Protein AF-0000000082334010 (afdb_homodimer)

Radius of gyration: 21.12 Å; Cα contacts (8 Å, |Δi|>4): 609; chains: 2; bounding box: 53×53×62 Å

Nearest PDB structures (foldseek):
  1tu1-assembly1_A  TM=7.793E-01  e=2.432E-09  Pseudomonas aeruginosa PAO1
  6e8a-assembly2_B-2  TM=6.901E-01  e=1.805E-05  Salmonella enterica subsp. enterica serovar Typhimurium
  6e8a-assembly1_A-3  TM=5.914E-01  e=3.642E-05  Salmonella enterica subsp. enterica serovar Typhimurium
  2xb3-assembly1_A  TM=5.689E-01  e=5.036E-05  Thermosynechococcus vestitus BP-1
  1v2b-assembly2_B  TM=5.641E-01  e=1.094E-03  Nicotiana tabacum

Secondary structure (DSSP, 8-state):
---PEEEEETTEEEEESS-EEE--BEEEEETTTTEEEEEEEETTPPTT-HHHHHHHHHHHHHHHSEEEEEPPPEEEEETTEEEEEEEEEEEETTEEEEEEEEEEE-SS-EEEEEEEEET---HHHHHHHHHHHHT-EE-----------/---PEEEEETTEEEEESS-EEE--BEEEEETTTTEEEEEEEETTPPTT-HHHHHHHHHHHHHHHSEEEEEPPPEEEEETTEEEEEEEEEEEETTEEEEEEEEEEE-SS-EEEEEEEEET---HHHHHHHHHHHHT-EE-----------

Solvent-accessible surface area (backbone atoms only — not comparable to full-atom values): 16054 Å² total; per-residue (Å²): 124,68,73,62,40,81,43,74,50,95,64,23,36,38,35,32,70,54,65,63,46,76,57,32,37,44,30,35,37,30,62,88,66,55,27,38,41,36,37,40,57,37,72,83,55,55,95,86,39,59,64,61,50,51,50,52,52,49,51,51,50,54,70,74,36,41,80,64,47,69,58,71,75,35,86,45,54,48,27,91,38,66,26,36,31,30,52,35,34,31,31,54,98,87,37,46,33,21,36,37,44,37,40,32,75,50,96,82,32,30,38,38,37,38,40,37,24,69,74,40,77,49,72,65,46,49,48,52,50,50,46,36,33,55,43,31,43,69,55,71,71,75,72,67,82,74,78,83,118,126,68,73,60,41,82,43,74,50,95,64,22,36,37,34,33,71,55,66,65,48,77,58,31,37,44,31,35,36,31,63,89,65,54,27,37,39,35,38,41,59,36,72,85,54,56,94,85,40,60,63,58,51,51,51,52,53,48,52,51,49,54,70,74,37,42,80,63,48,68,57,71,73,36,88,43,55,50,26,91,39,67,26,37,31,29,50,35,34,30,30,54,99,88,36,45,33,20,36,37,42,36,40,32,75,50,97,82,32,29,38,38,37,37,41,37,24,67,77,39,79,48,73,64,47,49,48,50,51,51,46,36,32,57,43,30,44,67,56,69,71,79,70,68,83,72,76,84,117

Sequence (298 aa):
MSQPAEYVLSEGILLLPETAQDHSVTIVKLLKSRATLVITRAWDVRPGDEQAYIDQQLVKVKRDMKNFAGDEPQESRFGPLPAREIAMRFETQGVKVAQRLLVVRLESHLLALTFSCSGGFDAEALAVWDDIRQGFIPTTAPGGPGDGGMSQPAEYVLSEGILLLPETAQDHSVTIVKLLKSRATLVITRAWDVRPGDEQAYIDQQLVKVKRDMKNFAGDEPQESRFGPLPAREIAMRFETQGVKVAQRLLVVRLESHLLALTFSCSGGFDAEALAVWDDIRQGFIPTTAPGGPGDGG

Organism: Erwinia amylovora (NCBI:txid552)

InterPro domains:
  IPR014894 Inner membrane lipoprotein DcrB/EagT6 [PF08786] (11-132)
  IPR016123 Mog1/PsbP, alpha/beta/alpha sandwich [SSF55724] (5-138)

Foldseek 3Di:
DPAFDWDDDPVGIDTHPDDDDDQDWDWDQDPVQRKIKIKGWAQPQDPPCVVVVVVVVVVVCVVPFAPKDKDDWDWDAQAVFTKIKIWMWTDDPRWIKIKMWIWTDDPRTIMIMIMMHTPDDDPVSVVVVVCRRNVDDDDDPPPDPDPPD/DPAFDWDDDPVGIDTHPDDDDDQDWDWDQDPVQRKIKIKGWAQPQDPPCVVVVVVVVVVVCVVPFAPKDKDDWDWDAQAVFTKIKIWMWTDDPRWIKIKMWIWTDDPRTIMIMIMMHTPDDDPVSVVVVVCRRNVDDDDDDPPPPPPPD

pLDDT: mean 89.85, std 15.4, range [21.49, 98.51]

Structure (mmCIF, N/CA/C/O backbone):
data_AF-0000000082334010-model_v1
#
loop_
_entity.id
_entity.type
_entity.pdbx_description
1 polymer 'DUF1795 domain-containing protein'
#
loop_
_atom_site.group_PDB
_atom_site.id
_atom_site.type_symbol
_atom_site.label_atom_id
_atom_site.label_alt_id
_atom_site.label_comp_id
_atom_site.label_asym_id
_atom_site.label_entity_id
_atom_site.label_seq_id
_atom_site.pdbx_PDB_ins_code
_atom_site.Cartn_x
_atom_site.Cartn_y
_atom_site.Cartn_z
_atom_site.occupancy
_atom_site.B_iso_or_equiv
_atom_site.auth_seq_id
_atom_site.auth_comp_id
_atom_site.auth_asym_id
_atom_site.auth_atom_id
_atom_site.pdbx_PDB_model_num
ATOM 1 N N . MET A 1 1 ? -17.414 -12.636 -19.41 1 42.02 1 MET A N 1
ATOM 2 C CA . MET A 1 1 ? -16.267 -12.521 -18.515 1 42.02 1 MET A CA 1
ATOM 3 C C . MET A 1 1 ? -16.055 -11.073 -18.085 1 42.02 1 MET A C 1
ATOM 5 O O . MET A 1 1 ? -16.268 -10.15 -18.873 1 42.02 1 MET A O 1
ATOM 9 N N . SER A 1 2 ? -16.354 -10.702 -16.874 1 55.92 2 SER A N 1
ATOM 10 C CA . SER A 1 2 ? -16.284 -9.301 -16.469 1 55.92 2 SER A CA 1
ATOM 11 C C . SER A 1 2 ? -15.039 -8.625 -17.033 1 55.92 2 SER A C 1
ATOM 13 O O . SER A 1 2 ? -14.003 -9.269 -17.212 1 55.92 2 SER A O 1
ATOM 15 N N . GLN A 1 3 ? -15.119 -7.71 -17.906 1 66.65 3 GLN A N 1
ATOM 16 C CA . GLN A 1 3 ? -14.043 -6.924 -18.5 1 66.65 3 GLN A CA 1
ATOM 17 C C . GLN A 1 3 ? -12.947 -6.632 -17.479 1 66.65 3 GLN A C 1
ATOM 19 O O . GLN A 1 3 ? -13.236 -6.33 -16.32 1 66.65 3 GLN A O 1
ATOM 24 N N . PRO A 1 4 ? -11.675 -7.058 -17.797 1 77.88 4 PRO A N 1
ATOM 25 C CA . PRO A 1 4 ? -10.555 -6.766 -16.899 1 77.88 4 PRO A CA 1
ATOM 26 C C . PRO A 1 4 ? -10.506 -5.3 -16.474 1 77.88 4 PRO A C 1
ATOM 28 O O . PRO A 1 4 ? -10.854 -4.414 -17.258 1 77.88 4 PRO A O 1
ATOM 31 N N . ALA A 1 5 ? -10.389 -5.169 -15.221 1 86.79 5 ALA A N 1
ATOM 32 C CA . ALA A 1 5 ? -10.213 -3.822 -14.684 1 86.79 5 ALA A CA 1
ATOM 33 C C . ALA A 1 5 ? -8.734 -3.465 -14.569 1 86.79 5 ALA A C 1
ATOM 35 O O . ALA A 1 5 ? -7.904 -4.325 -14.265 1 86.79 5 ALA A O 1
ATOM 36 N N . GLU A 1 6 ? -8.429 -2.212 -14.868 1 91.32 6 GLU A N 1
ATOM 37 C CA . GLU A 1 6 ? -7.055 -1.733 -14.758 1 91.32 6 GLU A CA 1
ATOM 38 C C . GLU A 1 6 ? -6.761 -1.219 -13.351 1 91.32 6 GLU A C 1
ATOM 40 O O . GLU A 1 6 ? -7.567 -0.49 -12.77 1 91.32 6 GLU A O 1
ATOM 45 N N . TYR A 1 7 ? -5.673 -1.748 -12.851 1 93.9 7 TYR A N 1
ATOM 46 C CA . TYR A 1 7 ? -5.146 -1.258 -11.582 1 93.9 7 TYR A CA 1
ATOM 47 C C . TYR A 1 7 ? -3.757 -0.656 -11.764 1 93.9 7 TYR A C 1
ATOM 49 O O . TYR A 1 7 ? -2.817 -1.354 -12.151 1 93.9 7 TYR A O 1
ATOM 57 N N . VAL A 1 8 ? -3.62 0.576 -11.372 1 91.76 8 VAL A N 1
ATOM 58 C CA . VAL A 1 8 ? -2.399 1.302 -11.704 1 91.76 8 VAL A CA 1
ATOM 59 C C . VAL A 1 8 ? -1.442 1.275 -10.514 1 91.76 8 VAL A C 1
ATOM 61 O O . VAL A 1 8 ? -1.837 1.575 -9.385 1 91.76 8 VAL A O 1
ATOM 64 N N . LEU A 1 9 ? -0.255 0.839 -10.768 1 93.46 9 LEU A N 1
ATOM 65 C CA . LEU A 1 9 ? 0.892 0.952 -9.874 1 93.46 9 LEU A CA 1
ATOM 66 C C . LEU A 1 9 ? 1.899 1.965 -10.407 1 93.46 9 LEU A C 1
ATOM 68 O O . LEU A 1 9 ? 1.821 2.372 -11.569 1 93.46 9 LEU A O 1
ATOM 72 N N . SER A 1 10 ? 2.799 2.411 -9.549 1 89.81 10 SER A N 1
ATOM 73 C CA . SER A 1 10 ? 3.885 3.262 -10.023 1 89.81 10 SER A CA 1
ATOM 74 C C . SER A 1 10 ? 4.718 2.554 -11.087 1 89.81 10 SER A C 1
ATOM 76 O O . SER A 1 10 ? 5.286 3.201 -11.97 1 89.81 10 SER A O 1
ATOM 78 N N . GLU A 1 11 ? 4.722 1.233 -11.097 1 94.06 11 GLU A N 1
ATOM 79 C CA . GLU A 1 11 ? 5.59 0.439 -11.96 1 94.06 11 GLU A CA 1
ATOM 80 C C . GLU A 1 11 ? 4.881 0.056 -13.256 1 94.06 11 GLU A C 1
ATOM 82 O O . GLU A 1 11 ? 5.507 -0.457 -14.185 1 94.06 11 GLU A O 1
ATOM 87 N N . GLY A 1 12 ? 3.559 0.232 -13.296 1 94.3 12 GLY A N 1
ATOM 88 C CA . GLY A 1 12 ? 2.799 -0.174 -14.468 1 94.3 12 GLY A CA 1
ATOM 89 C C . GLY A 1 12 ? 1.334 -0.43 -14.169 1 94.3 12 GLY A C 1
ATOM 90 O O . GLY A 1 12 ? 0.791 0.1 -13.198 1 94.3 12 GLY A O 1
ATOM 91 N N . ILE A 1 13 ? 0.737 -1.173 -15.041 1 95.35 13 ILE A N 1
ATOM 92 C CA . ILE A 1 13 ? -0.694 -1.443 -14.954 1 95.35 13 ILE A CA 1
ATOM 93 C C . ILE A 1 13 ? -0.926 -2.943 -14.782 1 95.35 13 ILE A C 1
ATOM 95 O O . ILE A 1 13 ? -0.314 -3.756 -15.478 1 95.35 13 ILE A O 1
ATOM 99 N N . LEU A 1 14 ? -1.688 -3.262 -13.813 1 95.69 14 LEU A N 1
ATOM 100 C CA . LEU A 1 14 ? -2.19 -4.622 -13.655 1 95.69 14 LEU A CA 1
ATOM 101 C C . LEU A 1 14 ? -3.566 -4.771 -14.296 1 95.69 14 LEU A C 1
ATOM 103 O O . LEU A 1 14 ? -4.438 -3.919 -14.11 1 95.69 14 LEU A O 1
ATOM 107 N N . LEU A 1 15 ? -3.746 -5.77 -15.016 1 95.24 15 LEU A N 1
ATOM 108 C CA . LEU A 1 15 ? -5.07 -6.125 -15.513 1 95.24 15 LEU A CA 1
ATOM 109 C C . LEU A 1 15 ? -5.722 -7.177 -14.621 1 95.24 15 LEU A C 1
ATOM 111 O O . LEU A 1 15 ? -5.278 -8.327 -14.584 1 95.24 15 LEU A O 1
ATOM 115 N N . LEU A 1 16 ? -6.724 -6.766 -13.935 1 95.1 16 LEU A N 1
ATOM 116 C CA . LEU A 1 16 ? -7.419 -7.668 -13.022 1 95.1 16 LEU A CA 1
ATOM 117 C C . LEU A 1 16 ? -8.626 -8.304 -13.702 1 95.1 16 LEU A C 1
ATOM 119 O O . LEU A 1 16 ? -9.509 -7.599 -14.196 1 95.1 16 LEU A O 1
ATOM 123 N N . PRO A 1 17 ? -8.66 -9.557 -13.673 1 93.69 17 PRO A N 1
ATOM 124 C CA . PRO A 1 17 ? -9.702 -10.256 -14.429 1 93.69 17 PRO A CA 1
ATOM 125 C C . PRO A 1 17 ? -11.033 -10.314 -13.683 1 93.69 17 PRO A C 1
ATOM 127 O O . PRO A 1 17 ? -11.994 -10.913 -14.172 1 93.69 17 PRO A O 1
ATOM 130 N N . GLU A 1 18 ? -11.131 -9.76 -12.485 1 92.2 18 GLU A N 1
ATOM 131 C CA . GLU A 1 18 ? -12.358 -9.734 -11.693 1 92.2 18 GLU A CA 1
ATOM 132 C C . GLU A 1 18 ? -12.412 -8.497 -10.801 1 92.2 18 GLU A C 1
ATOM 134 O O . GLU A 1 18 ? -11.453 -7.725 -10.741 1 92.2 18 GLU A O 1
ATOM 139 N N . THR A 1 19 ? -13.538 -8.354 -10.196 1 89.87 19 THR A N 1
ATOM 140 C CA . THR A 1 19 ? -13.703 -7.249 -9.258 1 89.87 19 THR A CA 1
ATOM 141 C C . THR A 1 19 ? -12.763 -7.406 -8.067 1 89.87 19 THR A C 1
ATOM 143 O O . THR A 1 19 ? -12.583 -8.512 -7.552 1 89.87 19 THR A O 1
ATOM 146 N N . ALA A 1 20 ? -12.179 -6.255 -7.757 1 92.03 20 ALA A N 1
ATOM 147 C CA . ALA A 1 20 ? -11.226 -6.258 -6.649 1 92.03 20 ALA A CA 1
ATOM 148 C C . ALA A 1 20 ? -11.494 -5.099 -5.693 1 92.03 20 ALA A C 1
ATOM 150 O O . ALA A 1 20 ? -12.017 -4.059 -6.099 1 92.03 20 ALA A O 1
ATOM 151 N N . GLN A 1 21 ? -11.279 -5.365 -4.481 1 92.58 21 GLN A N 1
ATOM 152 C CA . GLN A 1 21 ? -11.318 -4.322 -3.461 1 92.58 21 GLN A CA 1
ATOM 153 C C . GLN A 1 21 ? -9.91 -3.921 -3.031 1 92.58 21 GLN A C 1
ATOM 155 O O . GLN A 1 21 ? -9.098 -4.775 -2.669 1 92.58 21 GLN A O 1
ATOM 160 N N . ASP A 1 22 ? -9.695 -2.638 -3.105 1 95.08 22 ASP A N 1
ATOM 161 C CA . ASP A 1 22 ? -8.364 -2.101 -2.845 1 95.08 22 ASP A CA 1
ATOM 162 C C . ASP A 1 22 ? -8.166 -1.822 -1.356 1 95.08 22 ASP A C 1
ATOM 164 O O . ASP A 1 22 ? -8.773 -0.902 -0.805 1 95.08 22 ASP A O 1
ATOM 168 N N . HIS A 1 23 ? -7.259 -2.591 -0.733 1 96.18 23 HIS A N 1
ATOM 169 C CA . HIS A 1 23 ? -6.902 -2.422 0.672 1 96.18 23 HIS A CA 1
ATOM 170 C C . HIS A 1 23 ? -5.465 -1.934 0.82 1 96.18 23 HIS A C 1
ATOM 172 O O . HIS A 1 23 ? -4.835 -2.15 1.858 1 96.18 23 HIS A O 1
ATOM 178 N N . SER A 1 24 ? -4.998 -1.25 -0.162 1 96.63 24 SER A N 1
ATOM 179 C CA . SER A 1 24 ? -3.594 -0.858 -0.235 1 96.63 24 SER A CA 1
ATOM 180 C C . SER A 1 24 ? -3.245 0.153 0.852 1 96.63 24 SER A C 1
ATOM 182 O O . SER A 1 24 ? -4.09 0.957 1.254 1 96.63 24 SER A O 1
ATOM 184 N N . VAL A 1 25 ? -2.085 0.015 1.275 1 97.39 25 VAL A N 1
ATOM 185 C CA . VAL A 1 25 ? -1.465 1.033 2.118 1 97.39 25 VAL A CA 1
ATOM 186 C C . VAL A 1 25 ? -0.416 1.799 1.315 1 97.39 25 VAL A C 1
ATOM 188 O O . VAL A 1 25 ? 0.636 1.252 0.976 1 97.39 25 VAL A O 1
ATOM 191 N N . THR A 1 26 ? -0.688 2.999 1.004 1 97.09 26 THR A N 1
ATOM 192 C CA . THR A 1 26 ? 0.291 3.858 0.346 1 97.09 26 THR A CA 1
ATOM 193 C C . THR A 1 26 ? 1.271 4.438 1.361 1 97.09 26 THR A C 1
ATOM 195 O O . THR A 1 26 ? 0.86 4.976 2.391 1 97.09 26 THR A O 1
ATOM 198 N N . ILE A 1 27 ? 2.533 4.201 1.15 1 97.37 27 ILE A N 1
ATOM 199 C CA . ILE A 1 27 ? 3.594 4.749 1.988 1 97.37 27 ILE A CA 1
ATOM 200 C C . ILE A 1 27 ? 4.626 5.46 1.114 1 97.37 27 ILE A C 1
ATOM 202 O O . ILE A 1 27 ? 5.35 4.817 0.35 1 97.37 27 ILE A O 1
ATOM 206 N N . VAL A 1 28 ? 4.662 6.756 1.212 1 96.1 28 VAL A N 1
ATOM 207 C CA . VAL A 1 28 ? 5.621 7.528 0.43 1 96.1 28 VAL A CA 1
ATOM 208 C C . VAL A 1 28 ? 6.57 8.273 1.366 1 96.1 28 VAL A C 1
ATOM 210 O O . VAL A 1 28 ? 6.129 8.952 2.296 1 96.1 28 VAL A O 1
ATOM 213 N N . LYS A 1 29 ? 7.832 8.1 1.133 1 95.43 29 LYS A N 1
ATOM 214 C CA . LYS A 1 29 ? 8.844 8.848 1.873 1 95.43 29 LYS A CA 1
ATOM 215 C C . LYS A 1 29 ? 9.239 10.121 1.131 1 95.43 29 LYS A C 1
ATOM 217 O O . LYS A 1 29 ? 9.695 10.063 -0.013 1 95.43 29 LYS A O 1
ATOM 222 N N . LEU A 1 30 ? 8.992 11.178 1.776 1 94.73 30 LEU A N 1
ATOM 223 C CA . LEU A 1 30 ? 9.384 12.474 1.233 1 94.73 30 LEU A CA 1
ATOM 224 C C . LEU A 1 30 ? 10.787 12.855 1.694 1 94.73 30 LEU A C 1
ATOM 226 O O . LEU A 1 30 ? 10.98 13.257 2.843 1 94.73 30 LEU A O 1
ATOM 230 N N . LEU A 1 31 ? 11.709 12.806 0.797 1 91.11 31 LEU A N 1
ATOM 231 C CA . LEU A 1 31 ? 13.12 12.733 1.157 1 91.11 31 LEU A CA 1
ATOM 232 C C . LEU A 1 31 ? 13.63 14.088 1.635 1 91.11 31 LEU A C 1
ATOM 234 O O . LEU A 1 31 ? 14.372 14.166 2.617 1 91.11 31 LEU A O 1
ATOM 238 N N . LYS A 1 32 ? 13.284 15.153 0.985 1 90.73 32 LYS A N 1
ATOM 239 C CA . LYS A 1 32 ? 13.756 16.484 1.353 1 90.73 32 LYS A CA 1
ATOM 240 C C . LYS A 1 32 ? 13.197 16.911 2.707 1 90.73 32 LYS A C 1
ATOM 242 O O . LYS A 1 32 ? 13.927 17.444 3.545 1 90.73 32 LYS A O 1
ATOM 247 N N . SER A 1 33 ? 11.963 16.586 2.978 1 90.54 33 SER A N 1
ATOM 248 C CA . SER A 1 33 ? 11.297 17.015 4.204 1 90.54 33 SER A CA 1
ATOM 249 C C . SER A 1 33 ? 11.477 15.99 5.318 1 90.54 33 SER A C 1
ATOM 251 O O . SER A 1 33 ? 11.064 16.224 6.456 1 90.54 33 SER A O 1
ATOM 253 N N . ARG A 1 34 ? 12.079 14.837 4.984 1 90.58 34 ARG A N 1
ATOM 254 C CA . ARG A 1 34 ? 12.23 13.74 5.935 1 90.58 34 ARG A CA 1
ATOM 255 C C . ARG A 1 34 ? 10.895 13.389 6.581 1 90.58 34 ARG A C 1
ATOM 257 O O . ARG A 1 34 ? 10.808 13.249 7.803 1 90.58 34 ARG A O 1
ATOM 264 N N . ALA A 1 35 ? 9.886 13.352 5.748 1 95.01 35 ALA A N 1
ATOM 265 C CA . ALA A 1 35 ? 8.527 13.04 6.181 1 95.01 35 ALA A CA 1
ATOM 266 C C . ALA A 1 35 ? 8.005 11.784 5.489 1 95.01 35 ALA A C 1
ATOM 268 O O . ALA A 1 35 ? 8.613 11.297 4.532 1 95.01 35 ALA A O 1
ATOM 269 N N . THR A 1 36 ? 7.013 11.252 6.081 1 96.44 36 THR A N 1
ATOM 270 C CA . THR A 1 36 ? 6.343 10.094 5.5 1 96.44 36 THR A CA 1
ATOM 271 C C . THR A 1 36 ? 4.841 10.34 5.384 1 96.44 36 THR A C 1
ATOM 273 O O . THR A 1 36 ? 4.221 10.869 6.309 1 96.44 36 THR A O 1
ATOM 276 N N . LEU A 1 37 ? 4.322 10.041 4.261 1 97.77 37 LEU A N 1
ATOM 277 C CA . LEU A 1 37 ? 2.879 10.036 4.047 1 97.77 37 LEU A CA 1
ATOM 278 C C . LEU A 1 37 ? 2.348 8.609 3.957 1 97.77 37 LEU A C 1
ATOM 280 O O . LEU A 1 37 ? 2.822 7.816 3.14 1 97.77 37 LEU A O 1
ATOM 284 N N . VAL A 1 38 ? 1.387 8.319 4.775 1 98.29 38 VAL A N 1
ATOM 285 C CA . VAL A 1 38 ? 0.721 7.021 4.759 1 98.29 38 VAL A CA 1
ATOM 286 C C . VAL A 1 38 ? -0.761 7.204 4.441 1 98.29 38 VAL A C 1
ATOM 288 O O . VAL A 1 38 ? -1.446 8.002 5.085 1 98.29 38 VAL A O 1
ATOM 291 N N . ILE A 1 39 ? -1.275 6.498 3.465 1 98.39 39 ILE A N 1
ATOM 292 C CA . ILE A 1 39 ? -2.687 6.545 3.104 1 98.39 39 ILE A CA 1
ATOM 293 C C . ILE A 1 39 ? -3.303 5.155 3.246 1 98.39 39 ILE A C 1
ATOM 295 O O . ILE A 1 39 ? -2.79 4.182 2.688 1 98.39 39 ILE A O 1
ATOM 299 N N . THR A 1 40 ? -4.385 5.078 3.956 1 97.75 40 THR A N 1
ATOM 300 C CA . THR A 1 40 ? -5.1 3.821 4.141 1 97.75 40 THR A CA 1
ATOM 301 C C . THR A 1 40 ? -6.582 3.989 3.819 1 97.75 40 THR A C 1
ATOM 303 O O . THR A 1 40 ? -7.092 5.111 3.784 1 97.75 40 THR A O 1
ATOM 306 N N . ARG A 1 41 ? -7.215 2.849 3.545 1 97.18 41 ARG A N 1
ATOM 307 C CA . ARG A 1 41 ? -8.629 2.794 3.186 1 97.18 41 ARG A CA 1
ATOM 308 C C . ARG A 1 41 ? -9.436 2.059 4.251 1 97.18 41 ARG A C 1
ATOM 310 O O . ARG A 1 41 ? -9.065 0.961 4.671 1 97.18 41 ARG A O 1
ATOM 317 N N . ALA A 1 42 ? -10.417 2.73 4.714 1 96.79 42 ALA A N 1
ATOM 318 C CA . ALA A 1 42 ? -11.341 2.116 5.664 1 96.79 42 ALA A CA 1
ATOM 319 C C . ALA A 1 42 ? -12.689 1.826 5.009 1 96.79 42 ALA A C 1
ATOM 321 O O . ALA A 1 42 ? -13.542 2.712 4.912 1 96.79 42 ALA A O 1
ATOM 322 N N . TRP A 1 43 ? -12.92 0.585 4.772 1 94.88 43 TRP A N 1
ATOM 323 C CA . TRP A 1 43 ? -14.106 0.173 4.028 1 94.88 43 TRP A CA 1
ATOM 324 C C . TRP A 1 43 ? -15.281 -0.071 4.969 1 94.88 43 TRP A C 1
ATOM 326 O O . TRP A 1 43 ? -16.436 -0.091 4.537 1 94.88 43 TRP A O 1
ATOM 336 N N . ASP A 1 44 ? -14.958 -0.214 6.173 1 95.06 44 ASP A N 1
ATOM 337 C CA . ASP A 1 44 ? -15.988 -0.623 7.122 1 95.06 44 ASP A CA 1
ATOM 338 C C . ASP A 1 44 ? -16.563 0.582 7.863 1 95.06 44 ASP A C 1
ATOM 340 O O . ASP A 1 44 ? -17.445 0.433 8.711 1 95.06 44 ASP A O 1
ATOM 344 N N . VAL A 1 45 ? -16.126 1.74 7.513 1 96.17 45 VAL A N 1
ATOM 345 C CA . VAL A 1 45 ? -16.627 2.94 8.175 1 96.17 45 VAL A CA 1
ATOM 346 C C . VAL A 1 45 ? -17.822 3.495 7.404 1 96.17 45 VAL A C 1
ATOM 348 O O . VAL A 1 45 ? -17.691 3.89 6.243 1 96.17 45 VAL A O 1
ATOM 351 N N . ARG A 1 46 ? -19.011 3.561 8.019 1 94.57 46 ARG A N 1
ATOM 352 C CA . ARG A 1 46 ? -20.225 4.063 7.384 1 94.57 46 ARG A CA 1
ATOM 353 C C . ARG A 1 46 ? -20.236 5.588 7.352 1 94.57 46 ARG A C 1
ATOM 355 O O . ARG A 1 46 ? -19.601 6.236 8.187 1 94.57 46 ARG A O 1
ATOM 362 N N . PRO A 1 47 ? -20.977 6.119 6.349 1 92.71 47 PRO A N 1
ATOM 363 C CA . PRO A 1 47 ? -21.125 7.577 6.358 1 92.71 47 PRO A CA 1
ATOM 364 C C . PRO A 1 47 ? -21.667 8.107 7.683 1 92.71 47 PRO A C 1
ATOM 366 O O . PRO A 1 47 ? -22.622 7.551 8.231 1 92.71 47 PRO A O 1
ATOM 369 N N . GLY A 1 48 ? -21.003 9.042 8.24 1 92.63 48 GLY A N 1
ATOM 370 C CA . GLY A 1 48 ? -21.434 9.617 9.505 1 92.63 48 GLY A CA 1
ATOM 371 C C . GLY A 1 48 ? -20.618 9.134 10.689 1 92.63 48 GLY A C 1
ATOM 372 O O . GLY A 1 48 ? -20.693 9.708 11.777 1 92.63 48 GLY A O 1
ATOM 373 N N . ASP A 1 49 ? -19.788 8.138 10.486 1 96.04 49 ASP A N 1
ATOM 374 C CA . ASP A 1 49 ? -19.03 7.554 11.588 1 96.04 49 ASP A CA 1
ATOM 375 C C . ASP A 1 49 ? -17.566 7.988 11.538 1 96.04 49 ASP A C 1
ATOM 377 O O . ASP A 1 49 ? -16.701 7.34 12.131 1 96.04 49 ASP A O 1
ATOM 381 N N . GLU A 1 50 ? -17.328 9.062 10.84 1 95.16 50 GLU A N 1
ATOM 382 C CA . GLU A 1 50 ? -15.951 9.517 10.674 1 95.16 50 GLU A CA 1
ATOM 383 C C . GLU A 1 50 ? -15.333 9.908 12.013 1 95.16 50 GLU A C 1
ATOM 385 O O . GLU A 1 50 ? -14.16 9.627 12.268 1 95.16 50 GLU A O 1
ATOM 390 N N . GLN A 1 51 ? -16.22 10.53 12.865 1 94.07 51 GLN A N 1
ATOM 391 C CA . GLN A 1 51 ? -15.704 10.956 14.161 1 94.07 51 GLN A CA 1
ATOM 392 C C . GLN A 1 51 ? -15.319 9.755 15.021 1 94.07 51 GLN A C 1
ATOM 394 O O . GLN A 1 51 ? -14.286 9.773 15.694 1 94.07 51 GLN A O 1
ATOM 399 N N . ALA A 1 52 ? -16.12 8.808 14.979 1 95.77 52 ALA A N 1
ATOM 400 C CA . ALA A 1 52 ? -15.818 7.599 15.742 1 95.77 52 ALA A CA 1
ATOM 401 C C . ALA A 1 52 ? -14.522 6.955 15.26 1 95.77 52 ALA A C 1
ATOM 403 O O . ALA A 1 52 ? -13.741 6.439 16.063 1 95.77 52 ALA A O 1
ATOM 404 N N . TYR A 1 53 ? -14.349 6.992 13.994 1 97 53 TYR A N 1
ATOM 405 C CA . TYR A 1 53 ? -13.119 6.455 13.422 1 97 53 TYR A CA 1
ATOM 406 C C . TYR A 1 53 ? -11.904 7.231 13.916 1 97 53 TYR A C 1
ATOM 408 O O . TYR A 1 53 ? -10.909 6.636 14.339 1 97 53 TYR A O 1
ATOM 416 N N . ILE A 1 54 ? -11.974 8.512 13.919 1 96.47 54 ILE A N 1
ATOM 417 C CA . ILE A 1 54 ? -10.882 9.37 14.364 1 96.47 54 ILE A CA 1
ATOM 418 C C . ILE A 1 54 ? -10.573 9.091 15.833 1 96.47 54 ILE A C 1
ATOM 420 O O . ILE A 1 54 ? -9.409 8.933 16.21 1 96.47 54 ILE A O 1
ATOM 424 N N . ASP A 1 55 ? -11.6 9.011 16.599 1 95.6 55 ASP A N 1
ATOM 425 C CA . ASP A 1 55 ? -11.431 8.739 18.023 1 95.6 55 ASP A CA 1
ATOM 426 C C . ASP A 1 55 ? -10.7 7.417 18.247 1 95.6 55 ASP A C 1
ATOM 428 O O . ASP A 1 55 ? -9.813 7.329 19.098 1 95.6 55 ASP A O 1
ATOM 432 N N . GLN A 1 56 ? -11.104 6.502 17.505 1 96.04 56 GLN A N 1
ATOM 433 C CA . GLN A 1 56 ? -10.473 5.191 17.616 1 96.04 56 GLN A CA 1
ATOM 434 C C . GLN A 1 56 ? -8.992 5.26 17.254 1 96.04 56 GLN A C 1
ATOM 436 O O . GLN A 1 56 ? -8.158 4.63 17.907 1 96.04 56 GLN A O 1
ATOM 441 N N . GLN A 1 57 ? -8.667 5.982 16.232 1 94.28 57 GLN A N 1
ATOM 442 C CA . GLN A 1 57 ? -7.274 6.157 15.836 1 94.28 57 GLN A CA 1
ATOM 443 C C . GLN A 1 57 ? -6.472 6.849 16.935 1 94.28 57 GLN A C 1
ATOM 445 O O . GLN A 1 57 ? -5.335 6.464 17.217 1 94.28 57 GLN A O 1
ATOM 450 N N . LEU A 1 58 ? -7.057 7.841 17.532 1 93.92 58 LEU A N 1
ATOM 451 C CA . LEU A 1 58 ? -6.387 8.592 18.588 1 93.92 58 LEU A CA 1
ATOM 452 C C . LEU A 1 58 ? -6.147 7.715 19.812 1 93.92 58 LEU A C 1
ATOM 454 O O . LEU A 1 58 ? -5.089 7.792 20.44 1 93.92 58 LEU A O 1
ATOM 458 N N . VAL A 1 59 ? -7.119 6.919 20.125 1 94.89 59 VAL A N 1
ATOM 459 C CA . VAL A 1 59 ? -6.994 6.009 21.259 1 94.89 59 VAL A CA 1
ATOM 460 C C . VAL A 1 59 ? -5.797 5.084 21.049 1 94.89 59 VAL A C 1
ATOM 462 O O . VAL A 1 59 ? -5.009 4.86 21.971 1 94.89 59 VAL A O 1
ATOM 465 N N . LYS A 1 60 ? -5.674 4.593 19.84 1 95.2 60 LYS A N 1
ATOM 466 C CA . LYS A 1 60 ? -4.565 3.7 19.517 1 95.2 60 LYS A CA 1
ATOM 467 C C . LYS A 1 60 ? -3.223 4.409 19.675 1 95.2 60 LYS A C 1
ATOM 469 O O . LYS A 1 60 ? -2.291 3.86 20.266 1 95.2 60 LYS A O 1
ATOM 474 N N . VAL A 1 61 ? -3.082 5.625 19.145 1 93.75 61 VAL A N 1
ATOM 475 C CA . VAL A 1 61 ? -1.839 6.386 19.227 1 93.75 61 VAL A CA 1
ATOM 476 C C . VAL A 1 61 ? -1.518 6.697 20.687 1 93.75 61 VAL A C 1
ATOM 478 O O . VAL A 1 61 ? -0.38 6.521 21.13 1 93.75 61 VAL A O 1
ATOM 481 N N . LYS A 1 62 ? -2.521 7.056 21.435 1 93.2 62 LYS A N 1
ATOM 482 C CA . LYS A 1 62 ? -2.35 7.388 22.847 1 93.2 62 LYS A CA 1
ATOM 483 C C . LYS A 1 62 ? -1.869 6.177 23.642 1 93.2 62 LYS A C 1
ATOM 485 O O . LYS A 1 62 ? -1.05 6.312 24.554 1 93.2 62 LYS A O 1
ATOM 490 N N . ARG A 1 63 ? -2.384 5.112 23.241 1 95.15 63 ARG A N 1
ATOM 491 C CA . ARG A 1 63 ? -2.04 3.876 23.935 1 95.15 63 ARG A CA 1
ATOM 492 C C . ARG A 1 63 ? -0.608 3.455 23.627 1 95.15 63 ARG A C 1
ATOM 494 O O . ARG A 1 63 ? 0.117 3.003 24.516 1 95.15 63 ARG A O 1
ATOM 501 N N . ASP A 1 64 ? -0.2 3.679 22.488 1 94.44 64 ASP A N 1
ATOM 502 C CA . ASP A 1 64 ? 1.037 3.073 22.006 1 94.44 64 ASP A CA 1
ATOM 503 C C . ASP A 1 64 ? 2.208 4.045 22.125 1 94.44 64 ASP A C 1
ATOM 505 O O . ASP A 1 64 ? 3.37 3.633 22.093 1 94.44 64 ASP A O 1
ATOM 509 N N . MET A 1 65 ? 1.928 5.302 22.21 1 93.82 65 MET A N 1
ATOM 510 C CA . MET A 1 65 ? 2.993 6.3 22.157 1 93.82 65 MET A CA 1
ATOM 511 C C . MET A 1 65 ? 3.126 7.024 23.492 1 93.82 65 MET A C 1
ATOM 513 O O . MET A 1 65 ? 2.194 7.026 24.298 1 93.82 65 MET A O 1
ATOM 517 N N . LYS A 1 66 ? 4.307 7.62 23.698 1 94.56 66 LYS A N 1
ATOM 518 C CA . LYS A 1 66 ? 4.576 8.364 24.926 1 94.56 66 LYS A CA 1
ATOM 519 C C . LYS A 1 66 ? 4.421 9.865 24.704 1 94.56 66 LYS A C 1
ATOM 521 O O . LYS A 1 66 ? 4.677 10.366 23.606 1 94.56 66 LYS A O 1
ATOM 526 N N . ASN A 1 67 ? 3.994 10.659 25.833 1 95.02 67 ASN A N 1
ATOM 527 C CA . ASN A 1 67 ? 3.92 12.116 25.844 1 95.02 67 ASN A CA 1
ATOM 528 C C . ASN A 1 67 ? 3.027 12.641 24.723 1 95.02 67 ASN A C 1
ATOM 530 O O . ASN A 1 67 ? 3.409 13.56 23.997 1 95.02 67 ASN A O 1
ATOM 534 N N . PHE A 1 68 ? 2.017 12.045 24.633 1 95.33 68 PHE A N 1
ATOM 535 C CA . PHE A 1 68 ? 1.057 12.383 23.59 1 95.33 68 PHE A CA 1
ATOM 536 C C . PHE A 1 68 ? 0.412 13.737 23.865 1 95.33 68 PHE A C 1
ATOM 538 O O . PHE A 1 68 ? 0.025 14.026 24.999 1 95.33 68 PHE A O 1
ATOM 545 N N . ALA A 1 69 ? 0.302 14.588 22.808 1 93.93 69 ALA A N 1
ATOM 546 C CA . ALA A 1 69 ? -0.496 15.81 22.756 1 93.93 69 ALA A CA 1
ATOM 547 C C . ALA A 1 69 ? -1.209 15.942 21.413 1 93.93 69 ALA A C 1
ATOM 549 O O . ALA A 1 69 ? -0.597 15.762 20.358 1 93.93 69 ALA A O 1
ATOM 550 N N . GLY A 1 70 ? -2.543 16.225 21.509 1 90.72 70 GLY A N 1
ATOM 551 C CA . GLY A 1 70 ? -3.301 16.348 20.274 1 90.72 70 GLY A CA 1
ATOM 552 C C . GLY A 1 70 ? -4.415 17.373 20.357 1 90.72 70 GLY A C 1
ATOM 553 O O . GLY A 1 70 ? -4.973 17.606 21.432 1 90.72 70 GLY A O 1
ATOM 554 N N . ASP A 1 71 ? -4.707 17.93 19.268 1 89.14 71 ASP A N 1
ATOM 555 C CA . ASP A 1 71 ? -5.806 18.885 19.166 1 89.14 71 ASP A CA 1
ATOM 556 C C . ASP A 1 71 ? -7.133 18.171 18.921 1 89.14 71 ASP A C 1
ATOM 558 O O . ASP A 1 71 ? -7.172 16.944 18.805 1 89.14 71 ASP A O 1
ATOM 562 N N . GLU A 1 72 ? -8.141 18.971 18.965 1 90.48 72 GLU A N 1
ATOM 563 C CA . GLU A 1 72 ? -9.428 18.483 18.479 1 90.48 72 GLU A CA 1
ATOM 564 C C . GLU A 1 72 ? -9.47 18.461 16.953 1 90.48 72 GLU A C 1
ATOM 566 O O . GLU A 1 72 ? -8.871 19.317 16.299 1 90.48 72 GLU A O 1
ATOM 571 N N . PRO A 1 73 ? -10.179 17.473 16.502 1 93.77 73 PRO A N 1
ATOM 572 C CA . PRO A 1 73 ? -10.338 17.455 15.046 1 93.77 73 PRO A CA 1
ATOM 573 C C . PRO A 1 73 ? -10.939 18.749 14.502 1 93.77 73 PRO A C 1
ATOM 575 O O . PRO A 1 73 ? -11.83 19.33 15.126 1 93.77 73 PRO A O 1
ATOM 578 N N . GLN A 1 74 ? -10.405 19.214 13.449 1 95.43 74 GLN A N 1
ATOM 579 C CA . GLN A 1 74 ? -10.885 20.436 12.814 1 95.43 74 GLN A CA 1
ATOM 580 C C . GLN A 1 74 ? -11.327 20.173 11.377 1 95.43 74 GLN A C 1
ATOM 582 O O . GLN A 1 74 ? -10.87 19.216 10.747 1 95.43 74 GLN A O 1
ATOM 587 N N . GLU A 1 75 ? -12.121 21.129 10.944 1 95.82 75 GLU A N 1
ATOM 588 C CA . GLU A 1 75 ? -12.503 21.069 9.537 1 95.82 75 GLU A CA 1
ATOM 589 C C . GLU A 1 75 ? -11.31 21.35 8.628 1 95.82 75 GLU A C 1
ATOM 591 O O . GLU A 1 75 ? -10.485 22.215 8.928 1 95.82 75 GLU A O 1
ATOM 596 N N . SER A 1 76 ? -11.26 20.592 7.605 1 96.78 76 SER A N 1
ATOM 597 C CA . SER A 1 76 ? -10.19 20.72 6.62 1 96.78 76 SER A CA 1
ATOM 598 C C . SER A 1 76 ? -10.671 20.328 5.227 1 96.78 76 SER A C 1
ATOM 600 O O . SER A 1 76 ? -11.876 20.255 4.978 1 96.78 76 SER A O 1
ATOM 602 N N . ARG A 1 77 ? -9.642 20.297 4.261 1 97.8 77 ARG A N 1
ATOM 603 C CA . ARG A 1 77 ? -9.948 19.9 2.89 1 97.8 77 ARG A CA 1
ATOM 604 C C . ARG A 1 77 ? -8.855 19.002 2.323 1 97.8 77 ARG A C 1
ATOM 606 O O . ARG A 1 77 ? -7.686 19.125 2.696 1 97.8 77 ARG A O 1
ATOM 613 N N . PHE A 1 78 ? -9.264 18.161 1.563 1 98.04 78 PHE A N 1
ATOM 614 C CA . PHE A 1 78 ? -8.398 17.351 0.714 1 98.04 78 PHE A CA 1
ATOM 615 C C . PHE A 1 78 ? -8.744 17.549 -0.757 1 98.04 78 PHE A C 1
ATOM 617 O O . PHE A 1 78 ? -9.621 16.866 -1.291 1 98.04 78 PHE A O 1
ATOM 624 N N . GLY A 1 79 ? -7.903 18.459 -1.387 1 97.34 79 GLY A N 1
ATOM 625 C CA . GLY A 1 79 ? -8.416 18.991 -2.639 1 97.34 79 GLY A CA 1
ATOM 626 C C . GLY A 1 79 ? -9.778 19.643 -2.497 1 97.34 79 GLY A C 1
ATOM 627 O O . GLY A 1 79 ? -9.974 20.504 -1.637 1 97.34 79 GLY A O 1
ATOM 628 N N . PRO A 1 80 ? -10.722 19.254 -3.353 1 96.95 80 PRO A N 1
ATOM 629 C CA . PRO A 1 80 ? -12.058 19.85 -3.283 1 96.95 80 PRO A CA 1
ATOM 630 C C . PRO A 1 80 ? -12.954 19.171 -2.249 1 96.95 80 PRO A C 1
ATOM 632 O O . PRO A 1 80 ? -14.091 19.598 -2.036 1 96.95 80 PRO A O 1
ATOM 635 N N . LEU A 1 81 ? -12.52 18.2 -1.589 1 97.01 81 LEU A N 1
ATOM 636 C CA . LEU A 1 81 ? -13.372 17.382 -0.732 1 97.01 81 LEU A CA 1
ATOM 637 C C . LEU A 1 81 ? -13.294 17.851 0.717 1 97.01 81 LEU A C 1
ATOM 639 O O . LEU A 1 81 ? -12.209 18.149 1.22 1 97.01 81 LEU A O 1
ATOM 643 N N . PRO A 1 82 ? -14.382 17.894 1.346 1 96.82 82 PRO A N 1
ATOM 644 C CA . PRO A 1 82 ? -14.334 18.18 2.781 1 96.82 82 PRO A CA 1
ATOM 645 C C . PRO A 1 82 ? -13.649 17.075 3.581 1 96.82 82 PRO A C 1
ATOM 647 O O . PRO A 1 82 ? -13.803 15.892 3.264 1 96.82 82 PRO A O 1
ATOM 650 N N . ALA A 1 83 ? -12.923 17.504 4.602 1 97.61 83 ALA A N 1
ATOM 651 C CA . ALA A 1 83 ? -12.181 16.55 5.421 1 97.61 83 ALA A CA 1
ATOM 652 C C . ALA A 1 83 ? -12.1 17.018 6.871 1 97.61 83 ALA A C 1
ATOM 654 O O . ALA A 1 83 ? -12.587 18.1 7.209 1 97.61 83 ALA A O 1
ATOM 655 N N . ARG A 1 84 ? -11.661 16.162 7.677 1 97.54 84 ARG A N 1
ATOM 656 C CA . ARG A 1 84 ? -11.326 16.466 9.065 1 97.54 84 ARG A CA 1
ATOM 657 C C . ARG A 1 84 ? -9.864 16.146 9.358 1 97.54 84 ARG A C 1
ATOM 659 O O . ARG A 1 84 ? -9.332 15.146 8.871 1 97.54 84 ARG A O 1
ATOM 666 N N . GLU A 1 85 ? -9.278 17.017 10.129 1 97.39 85 GLU A N 1
ATOM 667 C CA . GLU A 1 85 ? -7.852 16.84 10.386 1 97.39 85 GLU A CA 1
ATOM 668 C C . GLU A 1 85 ? -7.526 17.053 11.862 1 97.39 85 GLU A C 1
ATOM 670 O O . GLU A 1 85 ? -8.162 17.87 12.531 1 97.39 85 GLU A O 1
ATOM 675 N N . ILE A 1 86 ? -6.537 16.348 12.3 1 96.96 86 ILE A N 1
ATOM 676 C CA . ILE A 1 86 ? -6.027 16.476 13.661 1 96.96 86 ILE A CA 1
ATOM 677 C C . ILE A 1 86 ? -4.504 16.584 13.633 1 96.96 86 ILE A C 1
ATOM 679 O O . ILE A 1 86 ? -3.833 15.815 12.941 1 96.96 86 ILE A O 1
ATOM 683 N N . ALA A 1 87 ? -4.032 17.547 14.337 1 95.51 87 ALA A N 1
ATOM 684 C CA . ALA A 1 87 ? -2.599 17.635 14.603 1 95.51 87 ALA A CA 1
ATOM 685 C C . ALA A 1 87 ? -2.246 16.982 15.936 1 95.51 87 ALA A C 1
ATOM 687 O O . ALA A 1 87 ? -2.965 17.147 16.924 1 95.51 87 ALA A O 1
ATOM 688 N N . MET A 1 88 ? -1.144 16.251 15.934 1 95.7 88 MET A N 1
ATOM 689 C CA . MET A 1 88 ? -0.738 15.597 17.174 1 95.7 88 MET A CA 1
ATOM 690 C C . MET A 1 88 ? 0.78 15.486 17.259 1 95.7 88 MET A C 1
ATOM 692 O O . MET A 1 88 ? 1.476 15.655 16.257 1 95.7 88 MET A O 1
ATOM 696 N N . ARG A 1 89 ? 1.242 15.28 18.456 1 95.5 89 ARG A N 1
ATOM 697 C CA . ARG A 1 89 ? 2.653 15.036 18.738 1 95.5 89 ARG A CA 1
ATOM 698 C C . ARG A 1 89 ? 2.82 13.962 19.807 1 95.5 89 ARG A C 1
ATOM 700 O O . ARG A 1 89 ? 1.979 13.83 20.699 1 95.5 89 ARG A O 1
ATOM 707 N N . PHE A 1 90 ? 3.891 13.217 19.657 1 96.08 90 PHE A N 1
ATOM 708 C CA . PHE A 1 90 ? 4.196 12.16 20.615 1 96.08 90 PHE A CA 1
ATOM 709 C C . PHE A 1 90 ? 5.655 11.734 20.504 1 96.08 90 PHE A C 1
ATOM 711 O O . PHE A 1 90 ? 6.394 12.243 19.659 1 96.08 90 PHE A O 1
ATOM 718 N N . GLU A 1 91 ? 6.075 10.899 21.382 1 94.98 91 GLU A N 1
ATOM 719 C CA . GLU A 1 91 ? 7.422 10.336 21.365 1 94.98 91 GLU A CA 1
ATOM 720 C C . GLU A 1 91 ? 7.388 8.832 21.111 1 94.98 91 GLU A C 1
ATOM 722 O O . GLU A 1 91 ? 6.541 8.123 21.659 1 94.98 91 GLU A O 1
ATOM 727 N N . THR A 1 92 ? 8.208 8.424 20.223 1 92.69 92 THR A N 1
ATOM 728 C CA . THR A 1 92 ? 8.366 7 19.951 1 92.69 92 THR A CA 1
ATOM 729 C C . THR A 1 92 ? 9.839 6.644 19.773 1 92.69 92 THR A C 1
ATOM 731 O O . THR A 1 92 ? 10.551 7.293 19.004 1 92.69 92 THR A O 1
ATOM 734 N N . GLN A 1 93 ? 10.271 5.61 20.538 1 89.94 93 GLN A N 1
ATOM 735 C CA . GLN A 1 93 ? 11.657 5.157 20.495 1 89.94 93 GLN A CA 1
ATOM 736 C C . GLN A 1 93 ? 12.623 6.317 20.723 1 89.94 93 GLN A C 1
ATOM 738 O O . GLN A 1 93 ? 13.627 6.442 20.019 1 89.94 93 GLN A O 1
ATOM 743 N N . GLY A 1 94 ? 12.189 7.223 21.544 1 89.71 94 GLY A N 1
ATOM 744 C CA . GLY A 1 94 ? 13.022 8.335 21.973 1 89.71 94 GLY A CA 1
ATOM 745 C C . GLY A 1 94 ? 13.002 9.503 21.005 1 89.71 94 GLY A C 1
ATOM 746 O O . GLY A 1 94 ? 13.718 10.488 21.197 1 89.71 94 GLY A O 1
ATOM 747 N N . VAL A 1 95 ? 12.298 9.389 20.004 1 92.5 95 VAL A N 1
ATOM 748 C CA . VAL A 1 95 ? 12.239 10.434 18.988 1 92.5 95 VAL A CA 1
ATOM 749 C C . VAL A 1 95 ? 10.894 11.153 19.063 1 92.5 95 VAL A C 1
ATOM 751 O O . VAL A 1 95 ? 9.842 10.511 19.124 1 92.5 95 VAL A O 1
ATOM 754 N N . LYS A 1 96 ? 10.988 12.451 19.07 1 94.26 96 LYS A N 1
ATOM 755 C CA . LYS A 1 96 ? 9.762 13.24 18.986 1 94.26 96 LYS A CA 1
ATOM 756 C C . LYS A 1 96 ? 9.201 13.233 17.567 1 94.26 96 LYS A C 1
ATOM 758 O O . LYS A 1 96 ? 9.938 13.441 16.601 1 94.26 96 LYS A O 1
ATOM 763 N N . VAL A 1 97 ? 7.9 12.979 17.519 1 95.54 97 VAL A N 1
ATOM 764 C CA . VAL A 1 97 ? 7.245 12.9 16.218 1 95.54 97 VAL A CA 1
ATOM 765 C C . VAL A 1 97 ? 6.048 13.848 16.183 1 95.54 97 VAL A C 1
ATOM 767 O O . VAL A 1 97 ? 5.273 13.915 17.14 1 95.54 97 VAL A O 1
ATOM 770 N N . ALA A 1 98 ? 5.939 14.641 15.141 1 95.82 98 ALA A N 1
ATOM 771 C CA . ALA A 1 98 ? 4.732 15.396 14.815 1 95.82 98 ALA A CA 1
ATOM 772 C C . ALA A 1 98 ? 3.938 14.71 13.708 1 95.82 98 ALA A C 1
ATOM 774 O O . ALA A 1 98 ? 4.517 14.185 12.754 1 95.82 98 ALA A O 1
ATOM 775 N N . GLN A 1 99 ? 2.621 14.737 13.882 1 96.05 99 GLN A N 1
ATOM 776 C CA . GLN A 1 99 ? 1.8 14.001 12.927 1 96.05 99 GLN A CA 1
ATOM 777 C C . GLN A 1 99 ? 0.487 14.729 12.653 1 96.05 99 GLN A C 1
ATOM 779 O O . GLN A 1 99 ? -0.096 15.329 13.559 1 96.05 99 GLN A O 1
ATOM 784 N N . ARG A 1 100 ? 0.081 14.717 11.391 1 96.76 100 ARG A N 1
ATOM 785 C CA . ARG A 1 100 ? -1.253 15.131 10.97 1 96.76 100 ARG A CA 1
ATOM 786 C C . ARG A 1 100 ? -2.057 13.943 10.452 1 96.76 100 ARG A C 1
ATOM 788 O O . ARG A 1 100 ? -1.57 13.173 9.621 1 96.76 100 ARG A O 1
ATOM 795 N N . LEU A 1 101 ? -3.208 13.771 11.016 1 97.47 101 LEU A N 1
ATOM 796 C CA . LEU A 1 101 ? -4.157 12.78 10.523 1 97.47 101 LEU A CA 1
ATOM 797 C C . LEU A 1 101 ? -5.338 13.455 9.833 1 97.47 101 LEU A C 1
ATOM 799 O O . LEU A 1 101 ? -6.06 14.238 10.454 1 97.47 101 LEU A O 1
ATOM 803 N N . LEU A 1 102 ? -5.523 13.239 8.553 1 98.33 102 LEU A N 1
ATOM 804 C CA . LEU A 1 102 ? -6.643 13.762 7.779 1 98.33 102 LEU A CA 1
ATOM 805 C C . LEU A 1 102 ? -7.55 12.632 7.304 1 98.33 102 LEU A C 1
ATOM 807 O O . LEU A 1 102 ? -7.07 11.617 6.793 1 98.33 102 LEU A O 1
ATOM 811 N N . VAL A 1 103 ? -8.836 12.784 7.534 1 98.25 103 VAL A N 1
ATOM 812 C CA . VAL A 1 103 ? -9.817 11.789 7.114 1 98.25 103 VAL A CA 1
ATOM 813 C C . VAL A 1 103 ? -10.789 12.411 6.114 1 98.25 103 VAL A C 1
ATOM 815 O O . VAL A 1 103 ? -11.308 13.506 6.342 1 98.25 103 VAL A O 1
ATOM 818 N N . VAL A 1 104 ? -11.014 11.677 5.03 1 97.81 104 VAL A N 1
ATOM 819 C CA . VAL A 1 104 ? -11.909 12.165 3.985 1 97.81 104 VAL A CA 1
ATOM 820 C C . VAL A 1 104 ? -12.864 11.052 3.561 1 97.81 104 VAL A C 1
ATOM 822 O O . VAL A 1 104 ? -12.439 9.921 3.314 1 97.81 104 VAL A O 1
ATOM 825 N N . ARG A 1 105 ? -14.134 11.392 3.482 1 96.7 105 ARG A N 1
ATOM 826 C CA . ARG A 1 105 ? -15.141 10.436 3.033 1 96.7 105 ARG A CA 1
ATOM 827 C C . ARG A 1 105 ? -15.268 10.447 1.514 1 96.7 105 ARG A C 1
ATOM 829 O O . ARG A 1 105 ? -15.495 11.499 0.912 1 96.7 105 ARG A O 1
ATOM 836 N N . LEU A 1 106 ? -15.075 9.312 0.974 1 94.8 106 LEU A N 1
ATOM 837 C CA . LEU A 1 106 ? -15.369 9.117 -0.441 1 94.8 106 LEU A CA 1
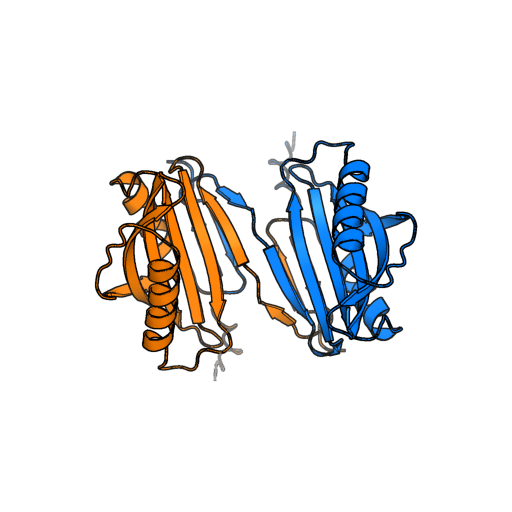ATOM 838 C C . LEU A 1 106 ? -16.689 8.377 -0.625 1 94.8 106 LEU A C 1
ATOM 840 O O . LEU A 1 106 ? -17.346 8.017 0.355 1 94.8 106 LEU A O 1
ATOM 844 N N . GLU A 1 107 ? -17.079 8.28 -1.85 1 90.48 107 GLU A N 1
ATOM 845 C CA . GLU A 1 107 ? -18.346 7.606 -2.119 1 90.48 107 GLU A CA 1
ATOM 846 C C . GLU A 1 107 ? -18.329 6.172 -1.599 1 90.48 107 GLU A C 1
ATOM 848 O O . GLU A 1 107 ? -19.293 5.72 -0.978 1 90.48 107 GLU A O 1
ATOM 853 N N . SER A 1 108 ? -17.207 5.54 -1.752 1 90.21 108 SER A N 1
ATOM 854 C CA . SER A 1 108 ? -17.161 4.108 -1.474 1 90.21 108 SER A CA 1
ATOM 855 C C . SER A 1 108 ? -16.559 3.83 -0.101 1 90.21 108 SER A C 1
ATOM 857 O O . SER A 1 108 ? -16.949 2.873 0.572 1 90.21 108 SER A O 1
ATOM 859 N N . HIS A 1 109 ? -15.628 4.622 0.342 1 95.48 109 HIS A N 1
ATOM 860 C CA . HIS A 1 109 ? -14.909 4.318 1.574 1 95.48 109 HIS A CA 1
ATOM 861 C C . HIS A 1 109 ? -14.285 5.575 2.172 1 95.48 109 HIS A C 1
ATOM 863 O O . HIS A 1 109 ? -14.353 6.652 1.575 1 95.48 109 HIS A O 1
ATOM 869 N N . LEU A 1 110 ? -13.853 5.395 3.423 1 97.74 110 LEU A N 1
ATOM 870 C CA . LEU A 1 110 ? -13.128 6.458 4.11 1 97.74 110 LEU A CA 1
ATOM 871 C C . LEU A 1 110 ? -11.631 6.358 3.838 1 97.74 110 LEU A C 1
ATOM 873 O O . LEU A 1 110 ? -11.059 5.266 3.878 1 97.74 110 LEU A O 1
ATOM 877 N N . LEU A 1 111 ? -11.03 7.462 3.462 1 97.74 111 LEU A N 1
ATOM 878 C CA . LEU A 1 111 ? -9.585 7.551 3.282 1 97.74 111 LEU A CA 1
ATOM 879 C C . LEU A 1 111 ? -8.931 8.244 4.473 1 97.74 111 LEU A C 1
ATOM 881 O O . LEU A 1 111 ? -9.408 9.285 4.929 1 97.74 111 LEU A O 1
ATOM 885 N N . ALA A 1 112 ? -7.882 7.691 4.972 1 98.43 112 ALA A N 1
ATOM 886 C CA . ALA A 1 112 ? -7.107 8.302 6.049 1 98.43 112 ALA A CA 1
ATOM 887 C C . ALA A 1 112 ? -5.674 8.581 5.604 1 98.43 112 ALA A C 1
ATOM 889 O O . ALA A 1 112 ? -4.971 7.675 5.149 1 98.43 112 ALA A O 1
ATOM 890 N N . LEU A 1 113 ? -5.242 9.793 5.719 1 98.5 113 LEU A N 1
ATOM 891 C CA . LEU A 1 113 ? -3.882 10.216 5.402 1 98.5 113 LEU A CA 1
ATOM 892 C C . LEU A 1 113 ? -3.124 10.602 6.668 1 98.5 113 LEU A C 1
ATOM 894 O O . LEU A 1 113 ? -3.614 11.399 7.472 1 98.5 113 LEU A O 1
ATOM 898 N N . THR A 1 114 ? -2.002 10.045 6.86 1 97.83 114 THR A N 1
ATOM 899 C CA . THR A 1 114 ? -1.143 10.368 7.994 1 97.83 114 THR A CA 1
ATOM 900 C C . THR A 1 114 ? 0.197 10.921 7.517 1 97.83 114 THR A C 1
ATOM 902 O O . THR A 1 114 ? 0.978 10.209 6.883 1 97.83 114 THR A O 1
ATOM 905 N N . PHE A 1 115 ? 0.394 12.123 7.782 1 97.83 115 PHE A N 1
ATOM 906 C CA . PHE A 1 115 ? 1.654 12.798 7.492 1 97.83 115 PHE A CA 1
ATOM 907 C C . PHE A 1 115 ? 2.494 12.942 8.756 1 97.83 115 PHE A C 1
ATOM 909 O O . PHE A 1 115 ? 2.059 13.561 9.729 1 97.83 115 PHE A O 1
ATOM 916 N N . SER A 1 116 ? 3.717 12.415 8.73 1 96.95 116 SER A N 1
ATOM 917 C CA . SER A 1 116 ? 4.517 12.359 9.949 1 96.95 116 SER A CA 1
ATOM 918 C C . SER A 1 116 ? 5.937 12.858 9.701 1 96.95 116 SER A C 1
ATOM 920 O O . SER A 1 116 ? 6.523 12.584 8.652 1 96.95 116 SER A O 1
ATOM 922 N N . CYS A 1 117 ? 6.455 13.49 10.652 1 95.21 117 CYS A N 1
ATOM 923 C CA . CYS A 1 117 ? 7.831 13.973 10.644 1 95.21 117 CYS A CA 1
ATOM 924 C C . CYS A 1 117 ? 8.513 13.697 11.978 1 95.21 117 CYS A C 1
ATOM 926 O O . CYS A 1 117 ? 7.913 13.883 13.038 1 95.21 117 CYS A O 1
ATOM 928 N N . SER A 1 118 ? 9.821 13.347 11.756 1 89.26 118 SER A N 1
ATOM 929 C CA . SER A 1 118 ? 10.626 13.215 12.966 1 89.26 118 SER A CA 1
ATOM 930 C C . SER A 1 118 ? 11.163 14.567 13.423 1 89.26 118 SER A C 1
ATOM 932 O O . SER A 1 118 ? 11.556 15.396 12.599 1 89.26 118 SER A O 1
ATOM 934 N N . GLY A 1 119 ? 11.209 14.933 14.715 1 82.81 119 GLY A N 1
ATOM 935 C CA . GLY A 1 119 ? 11.74 16.157 15.291 1 82.81 119 GLY A CA 1
ATOM 936 C C . GLY A 1 119 ? 10.72 17.279 15.355 1 82.81 119 GLY A C 1
ATOM 937 O O . GLY A 1 119 ? 11.04 18.393 15.775 1 82.81 119 GLY A O 1
ATOM 938 N N . GLY A 1 120 ? 9.489 17.069 14.933 1 79.34 120 GLY A N 1
ATOM 939 C CA . GLY A 1 120 ? 8.46 18.097 14.936 1 79.34 120 GLY A CA 1
ATOM 940 C C . GLY A 1 120 ? 8.215 18.699 13.566 1 79.34 120 GLY A C 1
ATOM 941 O O . GLY A 1 120 ? 8.976 18.453 12.628 1 79.34 120 GLY A O 1
ATOM 942 N N . PHE A 1 121 ? 7.121 19.458 13.477 1 79.65 121 PHE A N 1
ATOM 943 C CA . PHE A 1 121 ? 6.802 20.14 12.228 1 79.65 121 PHE A CA 1
ATOM 944 C C . PHE A 1 121 ? 7.483 21.501 12.165 1 79.65 121 PHE A C 1
ATOM 946 O O . PHE A 1 121 ? 7.335 22.318 13.077 1 79.65 121 PHE A O 1
ATOM 953 N N . ASP A 1 122 ? 8.263 21.652 11.189 1 83.93 122 ASP A N 1
ATOM 954 C CA . ASP A 1 122 ? 8.697 23.008 10.865 1 83.93 122 ASP A CA 1
ATOM 955 C C . ASP A 1 122 ? 7.872 23.589 9.719 1 83.93 122 ASP A C 1
ATOM 957 O O . ASP A 1 122 ? 6.936 22.95 9.234 1 83.93 122 ASP A O 1
ATOM 961 N N . ALA A 1 123 ? 8.164 24.811 9.431 1 88.51 123 ALA A N 1
ATOM 962 C CA . ALA A 1 123 ? 7.402 25.537 8.418 1 88.51 123 ALA A CA 1
ATOM 963 C C . ALA A 1 123 ? 7.483 24.838 7.064 1 88.51 123 ALA A C 1
ATOM 965 O O . ALA A 1 123 ? 6.509 24.819 6.309 1 88.51 123 ALA A O 1
ATOM 966 N N . GLU A 1 124 ? 8.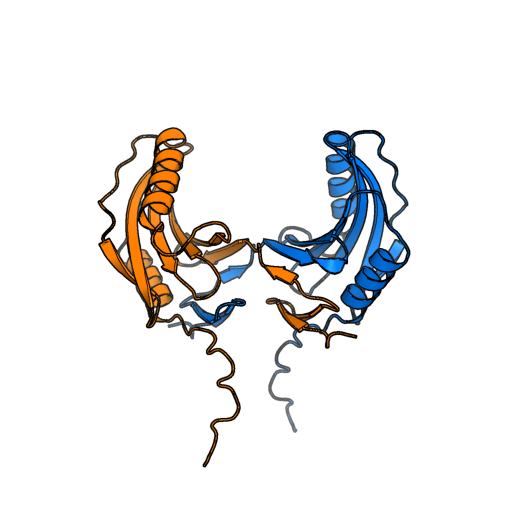588 24.254 6.86 1 88.31 124 GLU A N 1
ATOM 967 C CA . GLU A 1 124 ? 8.785 23.597 5.571 1 88.31 124 GLU A CA 1
ATOM 968 C C . GLU A 1 124 ? 7.929 22.339 5.456 1 88.31 124 GLU A C 1
ATOM 970 O O . GLU A 1 124 ? 7.261 22.127 4.442 1 88.31 124 GLU A O 1
ATOM 975 N N . ALA A 1 125 ? 7.935 21.538 6.435 1 89.98 125 ALA A N 1
ATOM 976 C CA . ALA A 1 125 ? 7.132 20.318 6.444 1 89.98 125 ALA A CA 1
ATOM 977 C C . ALA A 1 125 ? 5.643 20.641 6.357 1 89.98 125 ALA A C 1
ATOM 979 O O . ALA A 1 125 ? 4.892 19.952 5.662 1 89.98 125 ALA A O 1
ATOM 980 N N . LEU A 1 126 ? 5.258 21.718 7.049 1 93.14 126 LEU A N 1
ATOM 981 C CA . LEU A 1 126 ? 3.852 22.108 7.024 1 93.14 126 LEU A CA 1
ATOM 982 C C . LEU A 1 126 ? 3.449 22.6 5.638 1 93.14 126 LEU A C 1
ATOM 984 O O . LEU A 1 126 ? 2.327 22.356 5.19 1 93.14 126 LEU A O 1
ATOM 988 N N . ALA A 1 127 ? 4.357 23.246 5.008 1 94.41 127 ALA A N 1
ATOM 989 C CA . ALA A 1 127 ? 4.093 23.699 3.645 1 94.41 127 ALA A CA 1
ATOM 990 C C . ALA A 1 127 ? 3.942 22.516 2.693 1 94.41 127 ALA A C 1
ATOM 992 O O . ALA A 1 127 ? 3.084 22.53 1.806 1 94.41 127 ALA A O 1
ATOM 993 N N . VAL A 1 128 ? 4.772 21.552 2.894 1 94.43 128 VAL A N 1
ATOM 994 C CA . VAL A 1 128 ? 4.71 20.346 2.074 1 94.43 128 VAL A CA 1
ATOM 995 C C . VAL A 1 128 ? 3.358 19.662 2.263 1 94.43 128 VAL A C 1
ATOM 997 O O . VAL A 1 128 ? 2.706 19.282 1.288 1 94.43 128 VAL A O 1
ATOM 1000 N N . TRP A 1 129 ? 2.923 19.546 3.515 1 96.49 129 TRP A N 1
ATOM 1001 C CA . TRP A 1 129 ? 1.628 18.943 3.814 1 96.49 129 TRP A CA 1
ATOM 1002 C C . TRP A 1 129 ? 0.497 19.732 3.162 1 96.49 129 TRP A C 1
ATOM 1004 O O . TRP A 1 129 ? -0.403 19.15 2.553 1 96.49 129 TRP A O 1
ATOM 1014 N N . ASP A 1 130 ? 0.548 21.009 3.258 1 96.38 130 ASP A N 1
ATOM 1015 C CA . ASP A 1 130 ? -0.477 21.867 2.671 1 96.38 130 ASP A CA 1
ATOM 1016 C C . ASP A 1 130 ? -0.54 21.688 1.155 1 96.38 130 ASP A C 1
ATOM 1018 O O . ASP A 1 130 ? -1.627 21.602 0.58 1 96.38 130 ASP A O 1
ATOM 1022 N N . ASP A 1 131 ? 0.607 21.591 0.582 1 96.45 131 ASP A N 1
ATOM 1023 C CA . ASP A 1 131 ? 0.67 21.394 -0.863 1 96.45 131 ASP A CA 1
ATOM 1024 C C . ASP A 1 131 ? 0.039 20.062 -1.263 1 96.45 131 ASP A C 1
ATOM 1026 O O . ASP A 1 131 ? -0.735 19.999 -2.22 1 96.45 131 ASP A O 1
ATOM 1030 N N . ILE A 1 132 ? 0.339 19.018 -0.56 1 96.89 132 ILE A N 1
ATOM 1031 C CA . ILE A 1 132 ? -0.174 17.687 -0.869 1 96.89 132 ILE A CA 1
ATOM 1032 C C . ILE A 1 132 ? -1.69 17.664 -0.691 1 96.89 132 ILE A C 1
ATOM 1034 O O . ILE A 1 132 ? -2.418 17.197 -1.57 1 96.89 132 ILE A O 1
ATOM 1038 N N . ARG A 1 133 ? -2.14 18.173 0.42 1 97.2 133 ARG A N 1
ATOM 1039 C CA . ARG A 1 133 ? -3.563 18.163 0.746 1 97.2 133 ARG A CA 1
ATOM 1040 C C . ARG A 1 133 ? -4.365 18.961 -0.276 1 97.2 133 ARG A C 1
ATOM 1042 O O . ARG A 1 133 ? -5.403 18.5 -0.755 1 97.2 133 ARG A O 1
ATOM 1049 N N . GLN A 1 134 ? -3.882 20.08 -0.642 1 95.7 134 GLN A N 1
ATOM 1050 C CA . GLN A 1 134 ? -4.603 20.972 -1.545 1 95.7 134 GLN A CA 1
ATOM 1051 C C . GLN A 1 134 ? -4.497 20.494 -2.99 1 95.7 134 GLN A C 1
ATOM 1053 O O . GLN A 1 134 ? -5.371 20.783 -3.81 1 95.7 134 GLN A O 1
ATOM 1058 N N . GLY A 1 135 ? -3.484 19.768 -3.249 1 95.14 135 GLY A N 1
ATOM 1059 C CA . GLY A 1 135 ? -3.192 19.411 -4.628 1 95.14 135 GLY A CA 1
ATOM 1060 C C . GLY A 1 135 ? -3.895 18.143 -5.077 1 95.14 135 GLY A C 1
ATOM 1061 O O . GLY A 1 135 ? -3.78 17.741 -6.237 1 95.14 135 GLY A O 1
ATOM 1062 N N . PHE A 1 136 ? -4.673 17.558 -4.251 1 96.77 136 PHE A N 1
ATOM 1063 C CA . PHE A 1 136 ? -5.32 16.299 -4.6 1 96.77 136 PHE A CA 1
ATOM 1064 C C . PHE A 1 136 ? -6.387 16.516 -5.668 1 96.77 136 PHE A C 1
ATOM 1066 O O . PHE A 1 136 ? -7.209 17.427 -5.555 1 96.77 136 PHE A O 1
ATOM 1073 N N . ILE A 1 137 ? -6.348 15.652 -6.716 1 96.35 137 ILE A N 1
ATOM 1074 C CA . ILE A 1 137 ? -7.345 15.643 -7.781 1 96.35 137 ILE A CA 1
ATOM 1075 C C . ILE A 1 137 ? -8.139 14.34 -7.735 1 96.35 137 ILE A C 1
ATOM 1077 O O . ILE A 1 137 ? -7.631 13.282 -8.115 1 96.35 137 ILE A O 1
ATOM 1081 N N . PRO A 1 138 ? -9.357 14.389 -7.312 1 95.54 138 PRO A N 1
ATOM 1082 C CA . PRO A 1 138 ? -10.138 13.155 -7.203 1 95.54 138 PRO A CA 1
ATOM 1083 C C . PRO A 1 138 ? -10.458 12.537 -8.562 1 95.54 138 PRO A C 1
ATOM 1085 O O . PRO A 1 138 ? -10.574 13.254 -9.558 1 95.54 138 PRO A O 1
ATOM 1088 N N . THR A 1 139 ? -10.456 11.18 -8.5 1 88.11 139 THR A N 1
ATOM 1089 C CA . THR A 1 139 ? -10.915 10.488 -9.7 1 88.11 139 THR A CA 1
ATOM 1090 C C . THR A 1 139 ? -12.387 10.788 -9.968 1 88.11 139 THR A C 1
ATOM 1092 O O . THR A 1 139 ? -13.213 10.733 -9.055 1 88.11 139 THR A O 1
ATOM 1095 N N . THR A 1 140 ? -12.693 11.586 -10.931 1 69.09 140 THR A N 1
ATOM 1096 C CA . THR A 1 140 ? -14.082 11.856 -11.286 1 69.09 140 THR A CA 1
ATOM 1097 C C . THR A 1 140 ? -14.746 10.607 -11.86 1 69.09 140 THR A C 1
ATOM 1099 O O . THR A 1 140 ? -14.1 9.817 -12.552 1 69.09 140 THR A O 1
ATOM 1102 N N . ALA A 1 141 ? -15.781 9.928 -11.101 1 54.15 141 ALA A N 1
ATOM 1103 C CA . ALA A 1 141 ? -16.511 8.84 -11.747 1 54.15 141 ALA A CA 1
ATOM 1104 C C . ALA A 1 141 ? -16.734 9.134 -13.228 1 54.15 141 ALA A C 1
ATOM 1106 O O . ALA A 1 141 ? -17.016 10.273 -13.606 1 54.15 141 ALA A O 1
ATOM 1107 N N . PRO A 1 142 ? -16.291 8.273 -14.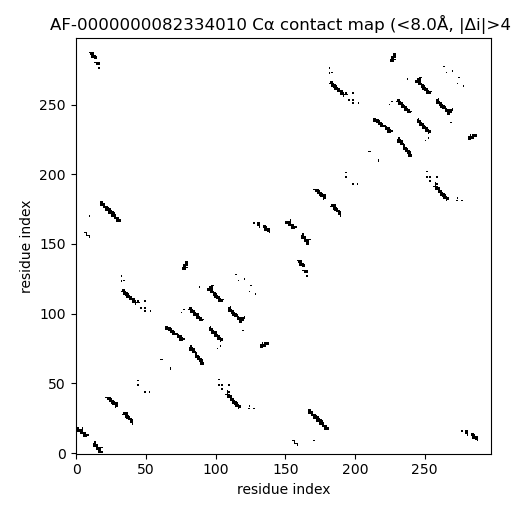124 1 46.03 142 PRO A N 1
ATOM 1108 C CA . PRO A 1 142 ? -16.667 8.556 -15.511 1 46.03 142 PRO A CA 1
ATOM 1109 C C . PRO A 1 142 ? -18.098 9.074 -15.641 1 46.03 142 PRO A C 1
ATOM 1111 O O . PRO A 1 142 ? -19.017 8.516 -15.035 1 46.03 142 PRO A O 1
ATOM 1114 N N . GLY A 1 143 ? -18.349 10.329 -15.562 1 38.72 143 GLY A N 1
ATOM 1115 C CA . GLY A 1 143 ? -19.695 10.746 -15.92 1 38.72 143 GLY A CA 1
ATOM 1116 C C . GLY A 1 143 ? -20.337 9.856 -16.967 1 38.72 143 GLY A C 1
ATOM 1117 O O . GLY A 1 143 ? -19.66 9.366 -17.873 1 38.72 143 GLY A O 1
ATOM 1118 N N . GLY A 1 144 ? -21.322 8.877 -16.627 1 35.74 144 GLY A N 1
ATOM 1119 C CA . GLY A 1 144 ? -22.126 8.304 -17.694 1 35.74 144 GLY A CA 1
ATOM 1120 C C . GLY A 1 144 ? -22.219 9.198 -18.916 1 35.74 144 GLY A C 1
ATOM 1121 O O . GLY A 1 144 ? -21.874 10.38 -18.856 1 35.74 144 GLY A O 1
ATOM 1122 N N . PRO A 1 145 ? -22.245 8.633 -20.181 1 36.14 145 PRO A N 1
ATOM 1123 C CA . PRO A 1 145 ? -22.58 9.442 -21.355 1 36.14 145 PRO A CA 1
ATOM 1124 C C . PRO A 1 145 ? -23.617 10.521 -21.052 1 36.14 145 PRO A C 1
ATOM 1126 O O . PRO A 1 145 ? -24.571 10.274 -20.309 1 36.14 145 PRO A O 1
ATOM 1129 N N . GLY A 1 146 ? -23.272 11.696 -20.777 1 32.17 146 GLY A N 1
ATOM 1130 C CA . GLY A 1 146 ? -24.225 12.792 -20.845 1 32.17 146 GLY A CA 1
ATOM 1131 C C . GLY A 1 146 ? -25.243 12.629 -21.957 1 32.17 146 GLY A C 1
ATOM 1132 O O . GLY A 1 146 ? -24.89 12.265 -23.081 1 32.17 146 GLY A O 1
ATOM 1133 N N . ASP A 1 147 ? -26.534 12.141 -21.655 1 33.72 147 ASP A N 1
ATOM 1134 C CA . ASP A 1 147 ? -27.702 12.251 -22.523 1 33.72 147 ASP A CA 1
ATOM 1135 C C . ASP A 1 147 ? -27.753 13.616 -23.205 1 33.72 147 ASP A C 1
ATOM 1137 O O . ASP A 1 147 ? -27.973 14.636 -22.549 1 33.72 147 ASP A O 1
ATOM 1141 N N . GLY A 1 148 ? -26.908 13.995 -24.085 1 30.05 148 GLY A N 1
ATOM 1142 C CA . GLY A 1 148 ? -27.36 14.967 -25.068 1 30.05 148 GLY A CA 1
ATOM 1143 C C . GLY A 1 148 ? -28.714 14.629 -25.662 1 30.05 148 GLY A C 1
ATOM 1144 O O . GLY A 1 148 ? -28.822 13.738 -26.508 1 30.05 148 GLY A O 1
ATOM 1145 N N . GLY A 1 149 ? -29.819 14.386 -24.801 1 21.49 149 GLY A N 1
ATOM 1146 C CA . GLY A 1 149 ? -31.085 14.847 -25.347 1 21.49 149 GLY A CA 1
ATOM 1147 C C . GLY A 1 149 ? -31.189 16.359 -25.417 1 21.49 149 GLY A C 1
ATOM 1148 O O . GLY A 1 149 ? -30.453 17.069 -24.729 1 21.49 149 GLY A O 1
ATOM 1149 N N . MET B 1 1 ? 11.885 25.232 -8.128 1 42.04 1 MET B N 1
ATOM 1150 C CA . MET B 1 1 ? 11.135 24.308 -7.282 1 42.04 1 MET B CA 1
ATOM 1151 C C . MET B 1 1 ? 10.854 23.002 -8.018 1 42.04 1 MET B C 1
ATOM 1153 O O . MET B 1 1 ? 10.619 23.005 -9.228 1 42.04 1 MET B O 1
ATOM 1157 N N . SER B 1 2 ? 11.499 21.918 -7.695 1 55.8 2 SER B N 1
ATOM 1158 C CA . SER B 1 2 ? 11.359 20.687 -8.465 1 55.8 2 SER B CA 1
ATOM 1159 C C . SER B 1 2 ? 9.904 20.44 -8.853 1 55.8 2 SER B C 1
ATOM 1161 O O . SER B 1 2 ? 8.988 20.819 -8.12 1 55.8 2 SER B O 1
ATOM 1163 N N . GLN B 1 3 ? 9.535 20.489 -10.064 1 66.79 3 GLN B N 1
ATOM 1164 C CA . GLN B 1 3 ? 8.212 20.22 -10.618 1 66.79 3 GLN B CA 1
ATOM 1165 C C . GLN B 1 3 ? 7.512 19.102 -9.851 1 66.79 3 GLN B C 1
ATOM 1167 O O . GLN B 1 3 ? 8.137 18.103 -9.491 1 66.79 3 GLN B O 1
ATOM 1172 N N . PRO B 1 4 ? 6.293 19.403 -9.282 1 78.22 4 PRO B N 1
ATOM 1173 C CA . PRO B 1 4 ? 5.528 18.37 -8.578 1 78.22 4 PRO B CA 1
ATOM 1174 C C . PRO B 1 4 ? 5.397 17.08 -9.385 1 78.22 4 PRO B C 1
ATOM 1176 O O . PRO B 1 4 ? 5.31 17.123 -10.615 1 78.22 4 PRO B O 1
ATOM 1179 N N . ALA B 1 5 ? 5.7 16.048 -8.696 1 87.15 5 ALA B N 1
ATOM 1180 C CA . ALA B 1 5 ? 5.511 14.735 -9.307 1 87.15 5 ALA B CA 1
ATOM 1181 C C . ALA B 1 5 ? 4.112 14.195 -9.024 1 87.15 5 ALA B C 1
ATOM 1183 O O . ALA B 1 5 ? 3.568 14.401 -7.937 1 87.15 5 ALA B O 1
ATOM 1184 N N . GLU B 1 6 ? 3.543 13.554 -10.036 1 91.58 6 GLU B N 1
ATOM 1185 C CA . GLU B 1 6 ? 2.222 12.952 -9.879 1 91.58 6 GLU B CA 1
ATOM 1186 C C . GLU B 1 6 ? 2.324 11.533 -9.326 1 91.58 6 GLU B C 1
ATOM 1188 O O . GLU B 1 6 ? 3.148 10.74 -9.786 1 91.58 6 GLU B O 1
ATOM 1193 N N . TYR B 1 7 ? 1.549 11.349 -8.285 1 94.08 7 TYR B N 1
ATOM 1194 C CA . TYR B 1 7 ? 1.394 10.014 -7.719 1 94.08 7 TYR B CA 1
ATOM 1195 C C . TYR B 1 7 ? -0.052 9.543 -7.82 1 94.08 7 TYR B C 1
ATOM 1197 O O . TYR B 1 7 ? -0.949 10.142 -7.224 1 94.08 7 TYR B O 1
ATOM 1205 N N . VAL B 1 8 ? -0.24 8.43 -8.451 1 91.85 8 VAL B N 1
ATOM 1206 C CA . VAL B 1 8 ? -1.597 8.012 -8.787 1 91.85 8 VAL B CA 1
ATOM 1207 C C . VAL B 1 8 ? -2.106 7.02 -7.743 1 91.85 8 VAL B C 1
ATOM 1209 O O . VAL B 1 8 ? -1.416 6.056 -7.406 1 91.85 8 VAL B O 1
ATOM 1212 N N . LEU B 1 9 ? -3.228 7.312 -7.199 1 93.45 9 LEU B N 1
ATOM 1213 C CA . LEU B 1 9 ? -4.031 6.413 -6.377 1 93.45 9 LEU B CA 1
ATOM 1214 C C . LEU B 1 9 ? -5.3 5.992 -7.111 1 93.45 9 LEU B C 1
ATOM 1216 O O . LEU B 1 9 ? -5.665 6.594 -8.124 1 93.45 9 LEU B O 1
ATOM 1220 N N . SER B 1 10 ? -5.927 4.938 -6.635 1 89.55 10 SER B N 1
ATOM 1221 C CA . SER B 1 10 ? -7.224 4.566 -7.19 1 89.55 10 SER B CA 1
ATOM 1222 C C . SER B 1 10 ? -8.238 5.695 -7.031 1 89.55 10 SER B C 1
ATOM 1224 O O . SER B 1 10 ? -9.149 5.837 -7.85 1 89.55 10 SER B O 1
ATOM 1226 N N . GLU B 1 11 ? -8.037 6.566 -6.061 1 93.9 11 GLU B N 1
ATOM 1227 C CA . GLU B 1 11 ? -9.008 7.597 -5.709 1 93.9 11 GLU B CA 1
ATOM 1228 C C . GLU B 1 11 ? -8.706 8.909 -6.428 1 93.9 11 GLU B C 1
ATOM 1230 O O . GLU B 1 11 ? -9.512 9.841 -6.395 1 93.9 11 GLU B O 1
ATOM 1235 N N . GLY B 1 12 ? -7.518 9.015 -7.014 1 94.25 12 GLY B N 1
ATOM 1236 C CA . GLY B 1 12 ? -7.121 10.256 -7.661 1 94.25 12 GLY B CA 1
ATOM 1237 C C . GLY B 1 12 ? -5.617 10.417 -7.77 1 94.25 12 GLY B C 1
ATOM 1238 O O . GLY B 1 12 ? -4.88 9.429 -7.772 1 94.25 12 GLY B O 1
ATOM 1239 N N . ILE B 1 13 ? -5.219 11.636 -7.928 1 95.43 13 ILE B N 1
ATOM 1240 C CA . ILE B 1 13 ? -3.813 11.958 -8.142 1 95.43 13 ILE B CA 1
ATOM 1241 C C . ILE B 1 13 ? -3.313 12.86 -7.015 1 95.43 13 ILE B C 1
ATOM 1243 O O . ILE B 1 13 ? -3.986 13.822 -6.637 1 95.43 13 ILE B O 1
ATOM 1247 N N . LEU B 1 14 ? -2.245 12.466 -6.446 1 95.81 14 LEU B N 1
ATOM 1248 C CA . LEU B 1 14 ? -1.52 13.325 -5.516 1 95.81 14 LEU B CA 1
ATOM 1249 C C . LEU B 1 14 ? -0.421 14.1 -6.236 1 95.81 14 LEU B C 1
ATOM 1251 O O . LEU B 1 14 ? 0.316 13.532 -7.045 1 95.81 14 LEU B O 1
ATOM 1255 N N . LEU B 1 15 ? -0.328 15.319 -5.977 1 95.38 15 LEU B N 1
ATOM 1256 C CA . LEU B 1 15 ? 0.802 16.116 -6.442 1 95.38 15 LEU B CA 1
ATOM 1257 C C . LEU B 1 15 ? 1.858 16.25 -5.35 1 95.38 15 LEU B C 1
ATOM 1259 O O . LEU B 1 15 ? 1.634 16.924 -4.343 1 95.38 15 LEU B O 1
ATOM 1263 N N . LEU B 1 16 ? 2.946 15.614 -5.569 1 95.3 16 LEU B N 1
ATOM 1264 C CA . LEU B 1 16 ? 4.026 15.639 -4.588 1 95.3 16 LEU B CA 1
ATOM 1265 C C . LEU B 1 16 ? 5.034 16.735 -4.916 1 95.3 16 LEU B C 1
ATOM 1267 O O . LEU B 1 16 ? 5.597 16.759 -6.013 1 95.3 16 LEU B O 1
ATOM 1271 N N . PRO B 1 17 ? 5.264 17.548 -3.98 1 93.83 17 PRO B N 1
ATOM 1272 C CA . PRO B 1 17 ? 6.1 18.719 -4.255 1 93.83 17 PRO B CA 1
ATOM 1273 C C . PRO B 1 17 ? 7.593 18.404 -4.199 1 93.83 17 PRO B C 1
ATOM 1275 O O . PRO B 1 17 ? 8.424 19.3 -4.366 1 93.83 17 PRO B O 1
ATOM 1278 N N . GLU B 1 18 ? 7.991 17.171 -3.928 1 92.36 18 GLU B N 1
ATOM 1279 C CA . GLU B 1 18 ? 9.389 16.752 -3.871 1 92.36 18 GLU B CA 1
ATOM 1280 C C . GLU B 1 18 ? 9.543 15.288 -4.273 1 92.36 18 GLU B C 1
ATOM 1282 O O . GLU B 1 18 ? 8.55 14.592 -4.494 1 92.36 18 GLU B O 1
ATOM 1287 N N . THR B 1 19 ? 10.761 14.92 -4.39 1 90.25 19 THR B N 1
ATOM 1288 C CA . THR B 1 19 ? 11.053 13.525 -4.7 1 90.25 19 THR B CA 1
ATOM 1289 C C . THR B 1 19 ? 10.579 12.611 -3.573 1 90.25 19 THR B C 1
ATOM 1291 O O . THR B 1 19 ? 10.738 12.937 -2.394 1 90.25 19 THR B O 1
ATOM 1294 N N . ALA B 1 20 ? 9.973 11.538 -4.045 1 92.29 20 ALA B N 1
ATOM 1295 C CA . ALA B 1 20 ? 9.434 10.585 -3.078 1 92.29 20 ALA B CA 1
ATOM 1296 C C . ALA B 1 20 ? 9.817 9.154 -3.446 1 92.29 20 ALA B C 1
ATOM 1298 O O . ALA B 1 20 ? 10.035 8.846 -4.62 1 92.29 20 ALA B O 1
ATOM 1299 N N . GLN B 1 21 ? 10.025 8.409 -2.458 1 93.02 21 GLN B N 1
ATOM 1300 C CA . GLN B 1 21 ? 10.23 6.974 -2.629 1 93.02 21 GLN B CA 1
ATOM 1301 C C . GLN B 1 21 ? 8.992 6.188 -2.209 1 93.02 21 GLN B C 1
ATOM 1303 O O . GLN B 1 21 ? 8.479 6.372 -1.103 1 93.02 21 GLN B O 1
ATOM 1308 N N . ASP B 1 22 ? 8.568 5.348 -3.126 1 95.36 22 ASP B N 1
ATOM 1309 C CA . ASP B 1 22 ? 7.327 4.605 -2.929 1 95.36 22 ASP B CA 1
ATOM 1310 C C . ASP B 1 22 ? 7.582 3.3 -2.178 1 95.36 22 ASP B C 1
ATOM 1312 O O . ASP B 1 22 ? 8.199 2.379 -2.715 1 95.36 22 ASP B O 1
ATOM 1316 N N . HIS B 1 23 ? 7.052 3.22 -0.95 1 96.41 23 HIS B N 1
ATOM 1317 C CA . HIS B 1 23 ? 7.145 2.026 -0.118 1 96.41 23 HIS B CA 1
ATOM 1318 C C . HIS B 1 23 ? 5.777 1.38 0.073 1 96.41 23 HIS B C 1
ATOM 1320 O O . HIS B 1 23 ? 5.555 0.663 1.051 1 96.41 23 HIS B O 1
ATOM 1326 N N . SER B 1 24 ? 4.918 1.589 -0.865 1 96.74 24 SER B N 1
ATOM 1327 C CA . SER B 1 24 ? 3.524 1.173 -0.746 1 96.74 24 SER B CA 1
ATOM 1328 C C . SER B 1 24 ? 3.4 -0.346 -0.728 1 96.74 24 SER B C 1
ATOM 1330 O O . SER B 1 24 ? 4.202 -1.047 -1.349 1 96.74 24 SER B O 1
ATOM 1332 N N . VAL B 1 25 ? 2.47 -0.736 0.009 1 97.45 25 VAL B N 1
ATOM 1333 C CA . VAL B 1 25 ? 2.012 -2.12 -0.037 1 97.45 25 VAL B CA 1
ATOM 1334 C C . VAL B 1 25 ? 0.659 -2.194 -0.741 1 97.45 25 VAL B C 1
ATOM 1336 O O . VAL B 1 25 ? -0.352 -1.734 -0.205 1 97.45 25 VAL B O 1
ATOM 1339 N N . THR B 1 26 ? 0.631 -2.729 -1.896 1 97.1 26 THR B N 1
ATOM 1340 C CA . THR B 1 26 ? -0.624 -2.961 -2.603 1 97.1 26 THR B CA 1
ATOM 1341 C C . THR B 1 26 ? -1.295 -4.239 -2.107 1 97.1 26 THR B C 1
ATOM 1343 O O . THR B 1 26 ? -0.655 -5.288 -2.018 1 97.1 26 THR B O 1
ATOM 1346 N N . ILE B 1 27 ? -2.505 -4.112 -1.661 1 97.27 27 ILE B N 1
ATOM 1347 C CA . ILE B 1 27 ? -3.305 -5.251 -1.223 1 97.27 27 ILE B CA 1
ATOM 1348 C C . ILE B 1 27 ? -4.657 -5.235 -1.932 1 97.27 27 ILE B C 1
ATOM 1350 O O . ILE B 1 27 ? -5.486 -4.357 -1.682 1 97.27 27 ILE B O 1
ATOM 1354 N N . VAL B 1 28 ? -4.854 -6.174 -2.817 1 95.87 28 VAL B N 1
ATOM 1355 C CA . VAL B 1 28 ? -6.124 -6.252 -3.531 1 95.87 28 VAL B CA 1
ATOM 1356 C C . VAL B 1 28 ? -6.811 -7.58 -3.22 1 95.87 28 VAL B C 1
ATOM 1358 O O . VAL B 1 28 ? -6.192 -8.643 -3.312 1 95.87 28 VAL B O 1
ATOM 1361 N N . LYS B 1 29 ? -8.042 -7.477 -2.816 1 95.25 29 LYS B N 1
ATOM 1362 C CA . LYS B 1 29 ? -8.856 -8.67 -2.6 1 95.25 29 LYS B CA 1
ATOM 1363 C C . LYS B 1 29 ? -9.653 -9.026 -3.852 1 95.25 29 LYS B C 1
ATOM 1365 O O . LYS B 1 29 ? -10.442 -8.216 -4.343 1 95.25 29 LYS B O 1
ATOM 1370 N N . LEU B 1 30 ? -9.372 -10.167 -4.333 1 94.64 30 LEU B N 1
ATOM 1371 C CA . LEU B 1 30 ? -10.102 -10.684 -5.485 1 94.64 30 LEU B CA 1
ATOM 1372 C C . LEU B 1 30 ? -11.319 -11.488 -5.041 1 94.64 30 LEU B C 1
ATOM 1374 O O . LEU B 1 30 ? -11.185 -12.627 -4.589 1 94.64 30 LEU B O 1
ATOM 1378 N N . LEU B 1 31 ? -12.466 -10.944 -5.235 1 90.89 31 LEU B N 1
ATOM 1379 C CA . LEU B 1 31 ? -13.657 -11.379 -4.514 1 90.89 31 LEU B CA 1
ATOM 1380 C C . LEU B 1 31 ? -14.176 -12.702 -5.069 1 90.89 31 LEU B C 1
ATOM 1382 O O . LEU B 1 31 ? -14.567 -13.588 -4.306 1 90.89 31 LEU B O 1
ATOM 1386 N N . LYS B 1 32 ? -14.208 -12.874 -6.357 1 90.57 32 LYS B N 1
ATOM 1387 C CA . LYS B 1 32 ? -14.725 -14.095 -6.97 1 90.57 32 LYS B CA 1
ATOM 1388 C C . LYS B 1 32 ? -13.826 -15.288 -6.661 1 90.57 32 LYS B C 1
ATOM 1390 O O . LYS B 1 32 ? -14.313 -16.368 -6.32 1 90.57 32 LYS B O 1
ATOM 1395 N N . SER B 1 33 ? -12.545 -15.089 -6.665 1 90.49 33 SER B N 1
ATOM 1396 C CA . SER B 1 33 ? -11.588 -16.173 -6.466 1 90.49 33 SER B CA 1
ATOM 1397 C C . SER B 1 33 ? -11.246 -16.344 -4.99 1 90.49 33 SER B C 1
ATOM 1399 O O . SER B 1 33 ? -10.53 -17.276 -4.617 1 90.49 33 SER B O 1
ATOM 1401 N N . ARG B 1 34 ? -11.737 -15.42 -4.143 1 90.5 34 ARG B N 1
ATOM 1402 C CA . ARG B 1 34 ? -11.412 -15.417 -2.72 1 90.5 34 ARG B CA 1
ATOM 1403 C C . ARG B 1 34 ? -9.903 -15.455 -2.503 1 90.5 34 ARG B C 1
ATOM 1405 O O . ARG B 1 34 ? -9.405 -16.249 -1.702 1 90.5 34 ARG B O 1
ATOM 1412 N N . ALA B 1 35 ? -9.219 -14.666 -3.297 1 95.04 35 ALA B N 1
ATOM 1413 C CA . ALA B 1 35 ? -7.762 -14.572 -3.246 1 95.04 35 ALA B CA 1
ATOM 1414 C C . ALA B 1 35 ? -7.316 -13.153 -2.902 1 95.04 35 ALA B C 1
ATOM 1416 O O . ALA B 1 35 ? -8.123 -12.221 -2.918 1 95.04 35 ALA B O 1
ATOM 1417 N N . THR B 1 36 ? -6.121 -13.085 -2.473 1 96.43 36 THR B N 1
ATOM 1418 C CA . THR B 1 36 ? -5.515 -11.791 -2.178 1 96.43 36 THR B CA 1
ATOM 1419 C C . THR B 1 36 ? -4.184 -11.638 -2.909 1 96.43 36 THR B C 1
ATOM 1421 O O . THR B 1 36 ? -3.381 -12.572 -2.948 1 96.43 36 THR B O 1
ATOM 1424 N N . LEU B 1 37 ? -4.012 -10.539 -3.517 1 97.74 37 LEU B N 1
ATOM 1425 C CA . LEU B 1 37 ? -2.732 -10.158 -4.102 1 97.74 37 LEU B CA 1
ATOM 1426 C C . LEU B 1 37 ? -2.058 -9.069 -3.274 1 97.74 37 LEU B C 1
ATOM 1428 O O . LEU B 1 37 ? -2.654 -8.02 -3.019 1 97.74 37 LEU B O 1
ATOM 1432 N N . VAL B 1 38 ? -0.858 -9.324 -2.893 1 98.28 38 VAL B N 1
ATOM 1433 C CA . VAL B 1 38 ? -0.053 -8.353 -2.16 1 98.28 38 VAL B CA 1
ATOM 1434 C C . VAL B 1 38 ? 1.205 -8.017 -2.958 1 98.28 38 VAL B C 1
ATOM 1436 O O . VAL B 1 38 ? 1.94 -8.914 -3.377 1 98.28 38 VAL B O 1
ATOM 1439 N N . ILE B 1 39 ? 1.477 -6.759 -3.194 1 98.42 39 ILE B N 1
ATOM 1440 C CA . ILE B 1 39 ? 2.673 -6.311 -3.898 1 98.42 39 ILE B CA 1
ATOM 1441 C C . ILE B 1 39 ? 3.499 -5.404 -2.989 1 98.42 39 ILE B C 1
ATOM 1443 O O . ILE B 1 39 ? 2.98 -4.432 -2.435 1 98.42 39 ILE B O 1
ATOM 1447 N N . THR B 1 40 ? 4.758 -5.704 -2.862 1 97.83 40 THR B N 1
ATOM 1448 C CA . THR B 1 40 ? 5.671 -4.902 -2.056 1 97.83 40 THR B CA 1
ATOM 1449 C C . THR B 1 40 ? 6.929 -4.556 -2.847 1 97.83 40 THR B C 1
ATOM 1451 O O . THR B 1 40 ? 7.225 -5.19 -3.861 1 97.83 40 THR B O 1
ATOM 1454 N N . ARG B 1 41 ? 7.602 -3.522 -2.372 1 97.33 41 ARG B N 1
ATOM 1455 C CA . ARG B 1 41 ? 8.816 -3.008 -2.998 1 97.33 41 ARG B CA 1
ATOM 1456 C C . ARG B 1 41 ? 10.023 -3.187 -2.082 1 97.33 41 ARG B C 1
ATOM 1458 O O . ARG B 1 41 ? 9.966 -2.845 -0.899 1 97.33 41 ARG B O 1
ATOM 1465 N N . ALA B 1 42 ? 10.996 -3.805 -2.617 1 96.95 42 ALA B N 1
ATOM 1466 C CA . ALA B 1 42 ? 12.259 -3.952 -1.899 1 96.95 42 ALA B CA 1
ATOM 1467 C C . ALA B 1 42 ? 13.347 -3.077 -2.516 1 96.95 42 ALA B C 1
ATOM 1469 O O . ALA B 1 42 ? 13.97 -3.46 -3.509 1 96.95 42 ALA B O 1
ATOM 1470 N N . TRP B 1 43 ? 13.662 -2.054 -1.818 1 95.1 43 TRP B N 1
ATOM 1471 C CA . TRP B 1 43 ? 14.588 -1.057 -2.344 1 95.1 43 TRP B CA 1
ATOM 1472 C C . TRP B 1 43 ? 16.029 -1.41 -1.988 1 95.1 43 TRP B C 1
ATOM 1474 O O . TRP B 1 43 ? 16.969 -0.906 -2.606 1 95.1 43 TRP B O 1
ATOM 1484 N N . ASP B 1 44 ? 16.152 -2.246 -1.055 1 95.2 44 ASP B N 1
ATOM 1485 C CA . ASP B 1 44 ? 17.484 -2.517 -0.523 1 95.2 44 ASP B CA 1
ATOM 1486 C C . ASP B 1 44 ? 18.081 -3.774 -1.153 1 95.2 44 ASP B C 1
ATOM 1488 O O . ASP B 1 44 ? 19.205 -4.163 -0.828 1 95.2 44 ASP B O 1
ATOM 1492 N N . VAL B 1 45 ? 17.383 -4.342 -2.072 1 96.29 45 VAL B N 1
ATOM 1493 C CA . VAL B 1 45 ? 17.887 -5.549 -2.719 1 96.29 45 VAL B CA 1
ATOM 1494 C C . VAL B 1 45 ? 18.673 -5.173 -3.973 1 96.29 45 VAL B C 1
ATOM 1496 O O . VAL B 1 45 ? 18.116 -4.603 -4.915 1 96.29 45 VAL B O 1
ATOM 1499 N N . ARG B 1 46 ? 19.969 -5.489 -4.038 1 94.63 46 ARG B N 1
ATOM 1500 C CA . ARG B 1 46 ? 20.824 -5.172 -5.178 1 94.63 46 ARG B CA 1
ATOM 1501 C C . ARG B 1 46 ? 20.599 -6.156 -6.321 1 94.63 46 ARG B C 1
ATOM 1503 O O . ARG B 1 46 ? 20.18 -7.293 -6.095 1 94.63 46 ARG B O 1
ATOM 1510 N N . PRO B 1 47 ? 20.89 -5.669 -7.548 1 92.91 47 PRO B N 1
ATOM 1511 C CA . PRO B 1 47 ? 20.818 -6.618 -8.661 1 92.91 47 PRO B CA 1
ATOM 1512 C C . PRO B 1 47 ? 21.677 -7.86 -8.434 1 92.91 47 PRO B C 1
ATOM 1514 O O . PRO B 1 47 ? 22.83 -7.749 -8.007 1 92.91 47 PRO B O 1
ATOM 1517 N N . GLY B 1 48 ? 21.096 -8.99 -8.579 1 92.7 48 GLY B N 1
ATOM 1518 C CA . GLY B 1 48 ? 21.827 -10.232 -8.385 1 92.7 48 GLY B CA 1
ATOM 1519 C C . GLY B 1 48 ? 21.52 -10.905 -7.061 1 92.7 48 GLY B C 1
ATOM 1520 O O . GLY B 1 48 ? 21.86 -12.073 -6.858 1 92.7 48 GLY B O 1
ATOM 1521 N N . ASP B 1 49 ? 20.823 -10.224 -6.19 1 96.12 49 ASP B N 1
ATOM 1522 C CA . ASP B 1 49 ? 20.556 -10.762 -4.859 1 96.12 49 ASP B CA 1
ATOM 1523 C C . ASP B 1 49 ? 19.11 -11.235 -4.738 1 96.12 49 ASP B C 1
ATOM 1525 O O . ASP B 1 49 ? 18.588 -11.376 -3.629 1 96.12 49 ASP B O 1
ATOM 1529 N N . GLU B 1 50 ? 18.495 -11.465 -5.857 1 95.25 50 GLU B N 1
ATOM 1530 C CA . GLU B 1 50 ? 17.087 -11.853 -5.849 1 95.25 50 GLU B CA 1
ATOM 1531 C C . GLU B 1 50 ? 16.888 -13.19 -5.142 1 95.25 50 GLU B C 1
ATOM 1533 O O . GLU B 1 50 ? 15.915 -13.37 -4.406 1 95.25 50 GLU B O 1
ATOM 1538 N N . GLN B 1 51 ? 17.902 -14.092 -5.376 1 94.2 51 GLN B N 1
ATOM 1539 C CA . GLN B 1 51 ? 17.778 -15.404 -4.75 1 94.2 51 GLN B CA 1
ATOM 1540 C C . GLN B 1 51 ? 17.874 -15.299 -3.23 1 94.2 51 GLN B C 1
ATOM 1542 O O . GLN B 1 51 ? 17.126 -15.962 -2.509 1 94.2 51 GLN B O 1
ATOM 1547 N N . ALA B 1 52 ? 18.748 -14.529 -2.817 1 95.86 52 ALA B N 1
ATOM 1548 C CA . ALA B 1 52 ? 18.891 -14.333 -1.377 1 95.86 52 ALA B CA 1
ATOM 1549 C C . ALA B 1 52 ? 17.617 -13.75 -0.773 1 95.86 52 ALA B C 1
ATOM 1551 O O . ALA B 1 52 ? 17.224 -14.117 0.337 1 95.86 52 ALA B O 1
ATOM 1552 N N . TYR B 1 53 ? 17.037 -12.861 -1.493 1 97.06 53 TYR B N 1
ATOM 1553 C CA . TYR B 1 53 ? 15.78 -12.274 -1.042 1 97.06 53 TYR B CA 1
ATOM 1554 C C . TYR B 1 53 ? 14.693 -13.335 -0.924 1 97.06 53 TYR B C 1
ATOM 1556 O O . TYR B 1 53 ? 13.99 -13.403 0.087 1 97.06 53 TYR B O 1
ATOM 1564 N N . ILE B 1 54 ? 14.575 -14.175 -1.886 1 96.55 54 ILE B N 1
ATOM 1565 C CA . ILE B 1 54 ? 13.576 -15.238 -1.898 1 96.55 54 ILE B CA 1
ATOM 1566 C C . ILE B 1 54 ? 13.807 -16.177 -0.716 1 96.55 54 ILE B C 1
ATOM 1568 O O . ILE B 1 54 ? 12.866 -16.528 -0 1 96.55 54 ILE B O 1
ATOM 1572 N N . ASP B 1 55 ? 15.029 -16.527 -0.537 1 95.67 55 ASP B N 1
ATOM 1573 C CA . ASP B 1 55 ? 15.374 -17.418 0.567 1 95.67 55 ASP B CA 1
ATOM 1574 C C . ASP B 1 55 ? 14.955 -16.819 1.908 1 95.67 55 ASP B C 1
ATOM 1576 O O . ASP B 1 55 ? 14.416 -17.521 2.766 1 95.67 55 ASP B O 1
ATOM 1580 N N . GLN B 1 56 ? 15.228 -15.607 2.01 1 96.08 56 GLN B N 1
ATOM 1581 C CA . GLN B 1 56 ? 14.864 -14.917 3.243 1 96.08 56 GLN B CA 1
ATOM 1582 C C . GLN B 1 56 ? 13.353 -14.925 3.453 1 96.08 56 GLN B C 1
ATOM 1584 O O . GLN B 1 56 ? 12.877 -15.117 4.574 1 96.08 56 GLN B O 1
ATOM 1589 N N . GLN B 1 57 ? 12.607 -14.707 2.417 1 94.26 57 GLN B N 1
ATOM 1590 C CA . GLN B 1 57 ? 11.151 -14.745 2.5 1 94.26 57 GLN B CA 1
ATOM 1591 C C . GLN B 1 57 ? 10.659 -16.131 2.906 1 94.26 57 GLN B C 1
ATOM 1593 O O . GLN B 1 57 ? 9.746 -16.257 3.724 1 94.26 57 GLN B O 1
ATOM 1598 N N . LEU B 1 58 ? 11.252 -17.128 2.345 1 93.95 58 LEU B N 1
ATOM 1599 C CA . LEU B 1 58 ? 10.858 -18.502 2.635 1 93.95 58 LEU B CA 1
ATOM 1600 C C . LEU B 1 58 ? 11.164 -18.86 4.086 1 93.95 58 LEU B C 1
ATOM 1602 O O . LEU B 1 58 ? 10.37 -19.539 4.742 1 93.95 58 LEU B O 1
ATOM 1606 N N . VAL B 1 59 ? 12.293 -18.423 4.543 1 94.92 59 VAL B N 1
ATOM 1607 C CA . VAL B 1 59 ? 12.678 -18.676 5.928 1 94.92 59 VAL B CA 1
ATOM 1608 C C . VAL B 1 59 ? 11.625 -18.098 6.871 1 94.92 59 VAL B C 1
ATOM 1610 O O . VAL B 1 59 ? 11.226 -18.749 7.84 1 94.92 59 VAL B O 1
ATOM 1613 N N . LYS B 1 60 ? 11.185 -16.91 6.557 1 95.18 60 LYS B N 1
ATOM 1614 C CA . LYS B 1 60 ? 10.174 -16.255 7.383 1 95.18 60 LYS B CA 1
ATOM 1615 C C . LYS B 1 60 ? 8.87 -17.047 7.386 1 95.18 60 LYS B C 1
ATOM 1617 O O . LYS B 1 60 ? 8.271 -17.263 8.441 1 95.18 60 LYS B O 1
ATOM 1622 N N . VAL B 1 61 ? 8.391 -17.476 6.223 1 93.73 61 VAL B N 1
ATOM 1623 C CA . VAL B 1 61 ? 7.147 -18.23 6.111 1 93.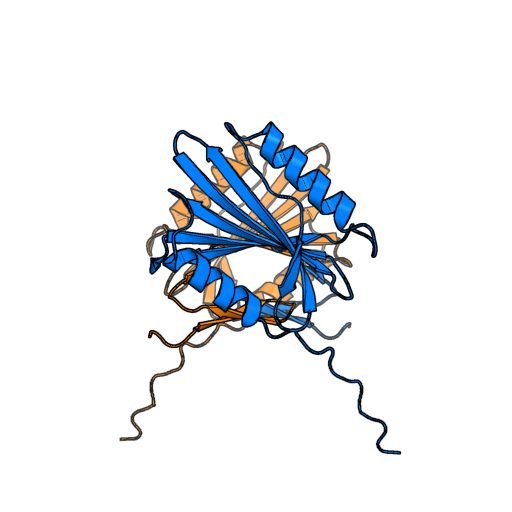73 61 VAL B CA 1
ATOM 1624 C C . VAL B 1 61 ? 7.279 -19.559 6.852 1 93.73 61 VAL B C 1
ATOM 1626 O O . VAL B 1 61 ? 6.387 -19.946 7.61 1 93.73 61 VAL B O 1
ATOM 1629 N N . LYS B 1 62 ? 8.402 -20.196 6.704 1 93.13 62 LYS B N 1
ATOM 1630 C CA . LYS B 1 62 ? 8.655 -21.48 7.351 1 93.13 62 LYS B CA 1
ATOM 1631 C C . LYS B 1 62 ? 8.646 -21.341 8.871 1 93.13 62 LYS B C 1
ATOM 1633 O O . LYS B 1 62 ? 8.164 -22.229 9.578 1 93.13 62 LYS B O 1
ATOM 1638 N N . ARG B 1 63 ? 9.146 -20.263 9.25 1 95.1 63 ARG B N 1
ATOM 1639 C CA . ARG B 1 63 ? 9.235 -20.012 10.685 1 95.1 63 ARG B CA 1
ATOM 1640 C C . ARG B 1 63 ? 7.859 -19.729 11.278 1 95.1 63 ARG B C 1
ATOM 1642 O O . ARG B 1 63 ? 7.54 -20.197 12.373 1 95.1 63 ARG B O 1
ATOM 1649 N N . ASP B 1 64 ? 7.069 -19.098 10.573 1 94.41 64 ASP B N 1
ATOM 1650 C CA . ASP B 1 64 ? 5.848 -18.532 11.137 1 94.41 64 ASP B CA 1
ATOM 1651 C C . ASP B 1 64 ? 4.648 -19.437 10.868 1 94.41 64 ASP B C 1
ATOM 1653 O O . ASP B 1 64 ? 3.614 -19.319 11.53 1 94.41 64 ASP B O 1
ATOM 1657 N N . MET B 1 65 ? 4.75 -20.29 9.906 1 93.77 65 MET B N 1
ATOM 1658 C CA . MET B 1 65 ? 3.589 -21.067 9.484 1 93.77 65 MET B CA 1
ATOM 1659 C C . MET B 1 65 ? 3.789 -22.549 9.78 1 93.77 65 MET B C 1
ATOM 1661 O O . MET B 1 65 ? 4.921 -23.005 9.952 1 93.77 65 MET B O 1
ATOM 1665 N N . LYS B 1 66 ? 2.661 -23.269 9.843 1 94.51 66 LYS B N 1
ATOM 1666 C CA . LYS B 1 66 ? 2.697 -24.704 10.108 1 94.51 66 LYS B CA 1
ATOM 1667 C C . LYS B 1 66 ? 2.545 -25.505 8.818 1 94.51 66 LYS B C 1
ATOM 1669 O O . LYS B 1 66 ? 1.874 -25.064 7.882 1 94.51 66 LYS B O 1
ATOM 1674 N N . ASN B 1 67 ? 3.2 -26.796 8.755 1 95.01 67 ASN B N 1
ATOM 1675 C CA . ASN B 1 67 ? 3.053 -27.753 7.664 1 95.01 67 ASN B CA 1
ATOM 1676 C C . ASN B 1 67 ? 3.447 -27.14 6.323 1 95.01 67 ASN B C 1
ATOM 1678 O O . ASN B 1 67 ? 2.72 -27.273 5.337 1 95.01 67 ASN B O 1
ATOM 1682 N N . PHE B 1 68 ? 4.442 -26.52 6.386 1 95.3 68 PHE B N 1
ATOM 1683 C CA . PHE B 1 68 ? 4.952 -25.831 5.206 1 95.3 68 PHE B CA 1
ATOM 1684 C C . PHE B 1 68 ? 5.441 -26.829 4.165 1 95.3 68 PHE B C 1
ATOM 1686 O O . PHE B 1 68 ? 6.125 -27.799 4.499 1 95.3 68 PHE B O 1
ATOM 1693 N N . ALA B 1 69 ? 5.08 -26.594 2.874 1 93.89 69 ALA B N 1
ATOM 1694 C CA . ALA B 1 69 ? 5.626 -27.24 1.683 1 93.89 69 ALA B CA 1
ATOM 1695 C C . ALA B 1 69 ? 5.84 -26.23 0.56 1 93.89 69 ALA B C 1
ATOM 1697 O O . ALA B 1 69 ? 4.955 -25.422 0.266 1 93.89 69 ALA B O 1
ATOM 1698 N N . GLY B 1 70 ? 7.07 -26.28 -0.024 1 90.55 70 GLY B N 1
ATOM 1699 C CA . GLY B 1 70 ? 7.359 -25.336 -1.093 1 90.55 70 GLY B CA 1
ATOM 1700 C C . GLY B 1 70 ? 8.278 -25.904 -2.158 1 90.55 70 GLY B C 1
ATOM 1701 O O . GLY B 1 70 ? 9.11 -26.767 -1.872 1 90.55 70 GLY B O 1
ATOM 1702 N N . ASP B 1 71 ? 8.124 -25.423 -3.307 1 89.13 71 ASP B N 1
ATOM 1703 C CA . ASP B 1 71 ? 8.975 -25.809 -4.428 1 89.13 71 ASP B CA 1
ATOM 1704 C C . ASP B 1 71 ? 10.242 -24.958 -4.475 1 89.13 71 ASP B C 1
ATOM 1706 O O . ASP B 1 71 ? 10.426 -24.064 -3.647 1 89.13 71 ASP B O 1
ATOM 1710 N N . GLU B 1 72 ? 11.083 -25.368 -5.367 1 90.42 72 GLU B N 1
ATOM 1711 C CA . GLU B 1 72 ? 12.201 -24.495 -5.711 1 90.42 72 GLU B CA 1
ATOM 1712 C C . GLU B 1 72 ? 11.75 -23.35 -6.614 1 90.42 72 GLU B C 1
ATOM 1714 O O . GLU B 1 72 ? 10.85 -23.521 -7.439 1 90.42 72 GLU B O 1
ATOM 1719 N N . PRO B 1 73 ? 12.412 -22.259 -6.385 1 93.85 73 PRO B N 1
ATOM 1720 C CA . PRO B 1 73 ? 12.091 -21.151 -7.288 1 93.85 73 PRO B CA 1
ATOM 1721 C C . PRO B 1 73 ? 12.282 -21.515 -8.759 1 93.85 73 PRO B C 1
ATOM 1723 O O . PRO B 1 73 ? 13.23 -22.225 -9.105 1 93.85 73 PRO B O 1
ATOM 1726 N N . GLN B 1 74 ? 11.378 -21.121 -9.549 1 95.47 74 GLN B N 1
ATOM 1727 C CA . GLN B 1 74 ? 11.435 -21.387 -10.982 1 95.47 74 GLN B CA 1
ATOM 1728 C C . GLN B 1 74 ? 11.423 -20.089 -11.784 1 95.47 74 GLN B C 1
ATOM 1730 O O . GLN B 1 74 ? 10.934 -19.063 -11.306 1 95.47 74 GLN B O 1
ATOM 1735 N N . GLU B 1 75 ? 11.877 -20.288 -13.01 1 95.92 75 GLU B N 1
ATOM 1736 C CA . GLU B 1 75 ? 11.789 -19.154 -13.926 1 95.92 75 GLU B CA 1
ATOM 1737 C C . GLU B 1 75 ? 10.338 -18.851 -14.291 1 95.92 75 GLU B C 1
ATOM 1739 O O . GLU B 1 75 ? 9.537 -19.767 -14.485 1 95.92 75 GLU B O 1
ATOM 1744 N N . SER B 1 76 ? 10.073 -17.611 -14.32 1 96.83 76 SER B N 1
ATOM 1745 C CA . SER B 1 76 ? 8.736 -17.133 -14.658 1 96.83 76 SER B CA 1
ATOM 1746 C C . SER B 1 76 ? 8.793 -15.777 -15.353 1 96.83 76 SER B C 1
ATOM 1748 O O . SER B 1 76 ? 9.849 -15.367 -15.841 1 96.83 76 SER B O 1
ATOM 1750 N N . ARG B 1 77 ? 7.525 -15.194 -15.565 1 97.82 77 ARG B N 1
ATOM 1751 C CA . ARG B 1 77 ? 7.426 -13.878 -16.188 1 97.82 77 ARG B CA 1
ATOM 1752 C C . ARG B 1 77 ? 6.354 -13.031 -15.511 1 97.82 77 ARG B C 1
ATOM 1754 O O . ARG B 1 77 ? 5.362 -13.562 -15.008 1 97.82 77 ARG B O 1
ATOM 1761 N N . PHE B 1 78 ? 6.612 -11.855 -15.476 1 98.04 78 PHE B N 1
ATOM 1762 C CA . PHE B 1 78 ? 5.648 -10.825 -15.106 1 98.04 78 PHE B CA 1
ATOM 1763 C C . PHE B 1 78 ? 5.467 -9.821 -16.238 1 98.04 78 PHE B C 1
ATOM 1765 O O . PHE B 1 78 ? 6.212 -8.844 -16.333 1 98.04 78 PHE B O 1
ATOM 1772 N N . GLY B 1 79 ? 4.349 -10.083 -17.023 1 97.33 79 GLY B N 1
ATOM 1773 C CA . GLY B 1 79 ? 4.346 -9.437 -18.325 1 97.33 79 GLY B CA 1
ATOM 1774 C C . GLY B 1 79 ? 5.567 -9.772 -19.161 1 97.33 79 GLY B C 1
ATOM 1775 O O . GLY B 1 79 ? 5.897 -10.945 -19.345 1 97.33 79 GLY B O 1
ATOM 1776 N N . PRO B 1 80 ? 6.234 -8.743 -19.684 1 96.96 80 PRO B N 1
ATOM 1777 C CA . PRO B 1 80 ? 7.417 -8.992 -20.512 1 96.96 80 PRO B CA 1
ATOM 1778 C C . PRO B 1 80 ? 8.688 -9.168 -19.685 1 96.96 80 PRO B C 1
ATOM 1780 O O . PRO B 1 80 ? 9.757 -9.44 -20.239 1 96.96 80 PRO B O 1
ATOM 1783 N N . LEU B 1 81 ? 8.645 -9.077 -18.435 1 97.02 81 LEU B N 1
ATOM 1784 C CA . LEU B 1 81 ? 9.839 -9.04 -17.598 1 97.02 81 LEU B CA 1
ATOM 1785 C C . LEU B 1 81 ? 10.167 -10.427 -17.056 1 97.02 81 LEU B C 1
ATOM 1787 O O . LEU B 1 81 ? 9.272 -11.156 -16.623 1 97.02 81 LEU B O 1
ATOM 1791 N N . PRO B 1 82 ? 11.372 -10.756 -17.061 1 96.86 82 PRO B N 1
ATOM 1792 C CA . PRO B 1 82 ? 11.751 -12.008 -16.402 1 96.86 82 PRO B CA 1
ATOM 1793 C C . PRO B 1 82 ? 11.53 -11.971 -14.891 1 96.86 82 PRO B C 1
ATOM 1795 O O . PRO B 1 82 ? 11.744 -10.933 -14.258 1 96.86 82 PRO B O 1
ATOM 1798 N N . ALA B 1 83 ? 11.119 -13.108 -14.363 1 97.66 83 ALA B N 1
ATOM 1799 C CA . ALA B 1 83 ? 10.828 -13.193 -12.934 1 97.66 83 ALA B CA 1
ATOM 1800 C C . ALA B 1 83 ? 11.154 -14.58 -12.389 1 97.66 83 ALA B C 1
ATOM 1802 O O . ALA B 1 83 ? 11.551 -15.472 -13.142 1 97.66 83 ALA B O 1
ATOM 1803 N N . ARG B 1 84 ? 11.139 -14.679 -11.139 1 97.59 84 ARG B N 1
ATOM 1804 C CA . ARG B 1 84 ? 11.228 -15.951 -10.429 1 97.59 84 ARG B CA 1
ATOM 1805 C C . ARG B 1 84 ? 10.003 -16.174 -9.548 1 97.59 84 ARG B C 1
ATOM 1807 O O . ARG B 1 84 ? 9.499 -15.236 -8.928 1 97.59 84 ARG B O 1
ATOM 1814 N N . GLU B 1 85 ? 9.572 -17.409 -9.537 1 97.45 85 GLU B N 1
ATOM 1815 C CA . GLU B 1 85 ? 8.349 -17.694 -8.792 1 97.45 85 GLU B CA 1
ATOM 1816 C C . GLU B 1 85 ? 8.491 -18.968 -7.965 1 97.45 85 GLU B C 1
ATOM 1818 O O . GLU B 1 85 ? 9.176 -19.908 -8.375 1 97.45 85 GLU B O 1
ATOM 1823 N N . ILE B 1 86 ? 7.818 -18.963 -6.866 1 97.03 86 ILE B N 1
ATOM 1824 C CA . ILE B 1 86 ? 7.762 -20.124 -5.984 1 97.03 86 ILE B CA 1
ATOM 1825 C C . ILE B 1 86 ? 6.313 -20.403 -5.59 1 97.03 86 ILE B C 1
ATOM 1827 O O . ILE B 1 86 ? 5.577 -19.487 -5.219 1 97.03 86 ILE B O 1
ATOM 1831 N N . ALA B 1 87 ? 5.951 -21.631 -5.729 1 95.57 87 ALA B N 1
ATOM 1832 C CA . ALA B 1 87 ? 4.682 -22.097 -5.174 1 95.57 87 ALA B CA 1
ATOM 1833 C C . ALA B 1 87 ? 4.879 -22.703 -3.788 1 95.57 87 ALA B C 1
ATOM 1835 O O . ALA B 1 87 ? 5.844 -23.435 -3.555 1 95.57 87 ALA B O 1
ATOM 1836 N N . MET B 1 88 ? 3.952 -22.389 -2.895 1 95.77 88 MET B N 1
ATOM 1837 C CA . MET B 1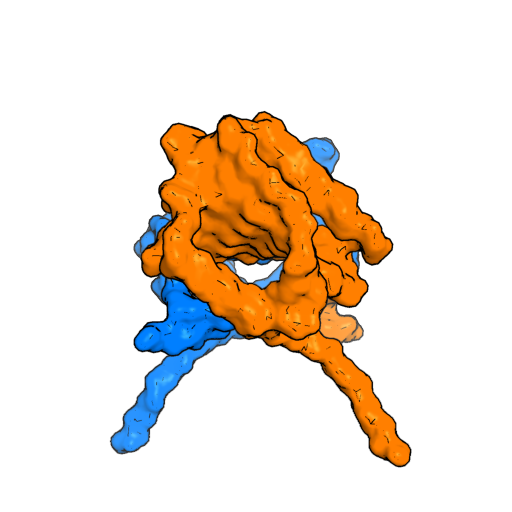 88 ? 4.068 -22.934 -1.546 1 95.77 88 MET B CA 1
ATOM 1838 C C . MET B 1 88 ? 2.691 -23.156 -0.928 1 95.77 88 MET B C 1
ATOM 1840 O O . MET B 1 88 ? 1.692 -22.629 -1.423 1 95.77 88 MET B O 1
ATOM 1844 N N . ARG B 1 89 ? 2.674 -23.979 0.083 1 95.5 89 ARG B N 1
ATOM 1845 C CA . ARG B 1 89 ? 1.483 -24.242 0.885 1 95.5 89 ARG B CA 1
ATOM 1846 C C . ARG B 1 89 ? 1.832 -24.346 2.366 1 95.5 89 ARG B C 1
ATOM 1848 O O . ARG B 1 89 ? 2.922 -24.797 2.722 1 95.5 89 ARG B O 1
ATOM 1855 N N . PHE B 1 90 ? 0.907 -23.9 3.167 1 96.07 90 PHE B N 1
ATOM 1856 C CA . PHE B 1 90 ? 1.091 -23.956 4.612 1 96.07 90 PHE B CA 1
ATOM 1857 C C . PHE B 1 90 ? -0.243 -23.811 5.334 1 96.07 90 PHE B C 1
ATOM 1859 O O . PHE B 1 90 ? -1.282 -23.626 4.698 1 96.07 90 PHE B O 1
ATOM 1866 N N . GLU B 1 91 ? -0.235 -23.974 6.606 1 94.99 91 GLU B N 1
ATOM 1867 C CA . GLU B 1 91 ? -1.413 -23.794 7.45 1 94.99 91 GLU B CA 1
ATOM 1868 C C . GLU B 1 91 ? -1.237 -22.61 8.397 1 94.99 91 GLU B C 1
ATOM 1870 O O . GLU B 1 91 ? -0.161 -22.418 8.966 1 94.99 91 GLU B O 1
ATOM 1875 N N . THR B 1 92 ? -2.222 -21.814 8.436 1 92.55 92 THR B N 1
ATOM 1876 C CA . THR B 1 92 ? -2.245 -20.698 9.375 1 92.55 92 THR B CA 1
ATOM 1877 C C . THR B 1 92 ? -3.626 -20.552 10.008 1 92.55 92 THR B C 1
ATOM 1879 O O . THR B 1 92 ? -4.637 -20.52 9.304 1 92.55 92 THR B O 1
ATOM 1882 N N . GLN B 1 93 ? -3.63 -20.507 11.364 1 89.96 93 GLN B N 1
ATOM 1883 C CA . GLN B 1 93 ? -4.872 -20.385 12.119 1 89.96 93 GLN B CA 1
ATOM 1884 C C . GLN B 1 93 ? -5.874 -21.46 11.706 1 89.96 93 GLN B C 1
ATOM 1886 O O . GLN B 1 93 ? -7.057 -21.171 11.513 1 89.96 93 GLN B O 1
ATOM 1891 N N . GLY B 1 94 ? -5.342 -22.606 11.404 1 89.74 94 GLY B N 1
ATOM 1892 C CA . GLY B 1 94 ? -6.15 -23.777 11.102 1 89.74 94 GLY B CA 1
ATOM 1893 C C . GLY B 1 94 ? -6.618 -23.822 9.659 1 89.74 94 GLY B C 1
ATOM 1894 O O . GLY B 1 94 ? -7.377 -24.715 9.275 1 89.74 94 GLY B O 1
ATOM 1895 N N . VAL B 1 95 ? -6.256 -22.905 8.936 1 92.53 95 VAL B N 1
ATOM 1896 C CA . VAL B 1 95 ? -6.686 -22.829 7.544 1 92.53 95 VAL B CA 1
ATOM 1897 C C . VAL B 1 95 ? -5.514 -23.16 6.622 1 92.53 95 VAL B C 1
ATOM 1899 O O . VAL B 1 95 ? -4.413 -22.631 6.793 1 92.53 95 VAL B O 1
ATOM 1902 N N . LYS B 1 96 ? -5.791 -24.02 5.689 1 94.31 96 LYS B N 1
ATOM 1903 C CA . LYS B 1 96 ? -4.794 -24.295 4.658 1 94.31 96 LYS B CA 1
ATOM 1904 C C . LYS B 1 96 ? -4.731 -23.163 3.638 1 94.31 96 LYS B C 1
ATOM 1906 O O . LYS B 1 96 ? -5.765 -22.704 3.147 1 94.31 96 LYS B O 1
ATOM 1911 N N . VAL B 1 97 ? -3.5 -22.768 3.379 1 95.55 97 VAL B N 1
ATOM 1912 C CA . VAL B 1 97 ? -3.299 -21.659 2.452 1 95.55 97 VAL B CA 1
ATOM 1913 C C . VAL B 1 97 ? -2.331 -22.078 1.347 1 95.55 97 VAL B C 1
ATOM 1915 O O . VAL B 1 97 ? -1.307 -22.709 1.618 1 95.55 97 VAL B O 1
ATOM 1918 N N . ALA B 1 98 ? -2.676 -21.815 0.107 1 95.88 98 ALA B N 1
ATOM 1919 C CA . ALA B 1 98 ? -1.763 -21.893 -1.031 1 95.88 98 ALA B CA 1
ATOM 1920 C C . ALA B 1 98 ? -1.279 -20.505 -1.441 1 95.88 98 ALA B C 1
ATOM 1922 O O . ALA B 1 98 ? -2.052 -19.545 -1.437 1 95.88 98 ALA B O 1
ATOM 1923 N N . GLN B 1 99 ? 0.005 -20.445 -1.789 1 96.07 99 GLN B N 1
ATOM 1924 C CA . GLN B 1 99 ? 0.573 -19.133 -2.081 1 96.07 99 GLN B CA 1
ATOM 1925 C C . GLN B 1 99 ? 1.602 -19.217 -3.205 1 96.07 99 GLN B C 1
ATOM 1927 O O . GLN B 1 99 ? 2.349 -20.193 -3.298 1 96.07 99 GLN B O 1
ATOM 1932 N N . ARG B 1 100 ? 1.584 -18.22 -4.073 1 96.82 100 A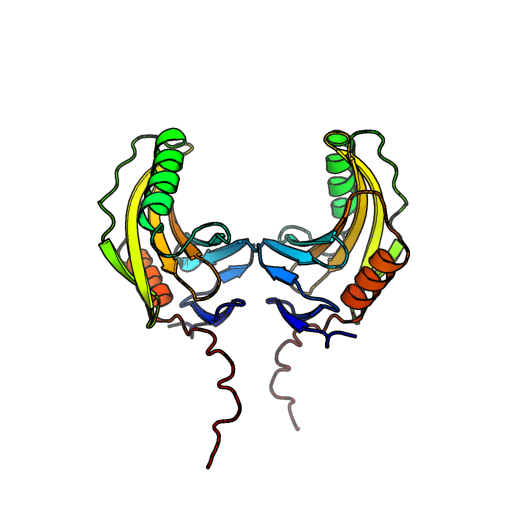RG B N 1
ATOM 1933 C CA . ARG B 1 100 ? 2.631 -17.984 -5.061 1 96.82 100 ARG B CA 1
ATOM 1934 C C . ARG B 1 100 ? 3.389 -16.696 -4.758 1 96.82 100 ARG B C 1
ATOM 1936 O O . ARG B 1 100 ? 2.779 -15.649 -4.533 1 96.82 100 ARG B O 1
ATOM 1943 N N . LEU B 1 101 ? 4.668 -16.817 -4.662 1 97.46 101 LEU B N 1
ATOM 1944 C CA . LEU B 1 101 ? 5.541 -15.656 -4.533 1 97.46 101 LEU B CA 1
ATOM 1945 C C . LEU B 1 101 ? 6.323 -15.418 -5.82 1 97.46 101 LEU B C 1
ATOM 1947 O O . LEU B 1 101 ? 7.088 -16.282 -6.255 1 97.46 101 LEU B O 1
ATOM 1951 N N . LEU B 1 102 ? 6.112 -14.315 -6.486 1 98.36 102 LEU B N 1
ATOM 1952 C CA . LEU B 1 102 ? 6.832 -13.924 -7.693 1 98.36 102 LEU B CA 1
ATOM 1953 C C . LEU B 1 102 ? 7.692 -12.691 -7.437 1 98.36 102 LEU B C 1
ATOM 1955 O O . LEU B 1 102 ? 7.227 -11.717 -6.841 1 98.36 102 LEU B O 1
ATOM 1959 N N . VAL B 1 103 ? 8.941 -12.762 -7.829 1 98.27 103 VAL B N 1
ATOM 1960 C CA . VAL B 1 103 ? 9.867 -11.647 -7.664 1 98.27 103 VAL B CA 1
ATOM 1961 C C . VAL B 1 103 ? 10.361 -11.179 -9.031 1 98.27 103 VAL B C 1
ATOM 1963 O O . VAL B 1 103 ? 10.755 -11.994 -9.869 1 98.27 103 VAL B O 1
ATOM 1966 N N . VAL B 1 104 ? 10.33 -9.865 -9.207 1 97.85 104 VAL B N 1
ATOM 1967 C CA . VAL B 1 104 ? 10.756 -9.284 -10.476 1 97.85 104 VAL B CA 1
ATOM 1968 C C . VAL B 1 104 ? 11.682 -8.098 -10.218 1 97.85 104 VAL B C 1
ATOM 1970 O O . VAL B 1 104 ? 11.376 -7.232 -9.394 1 97.85 104 VAL B O 1
ATOM 1973 N N . ARG B 1 105 ? 12.793 -8.081 -10.928 1 96.79 105 ARG B N 1
ATOM 1974 C CA . ARG B 1 105 ? 13.733 -6.971 -10.821 1 96.79 105 ARG B CA 1
ATOM 1975 C C . ARG B 1 105 ? 13.356 -5.84 -11.772 1 96.79 105 ARG B C 1
ATOM 1977 O O . ARG B 1 105 ? 13.216 -6.057 -12.978 1 96.79 105 ARG B O 1
ATOM 1984 N N . LEU B 1 106 ? 13.169 -4.719 -11.191 1 94.88 106 LEU B N 1
ATOM 1985 C CA . LEU B 1 106 ? 13.011 -3.505 -11.984 1 94.88 106 LEU B CA 1
ATOM 1986 C C . LEU B 1 106 ? 14.294 -2.68 -11.977 1 94.88 106 LEU B C 1
ATOM 1988 O O . LEU B 1 106 ? 15.28 -3.064 -11.345 1 94.88 106 LEU B O 1
ATOM 1992 N N . GLU B 1 107 ? 14.28 -1.665 -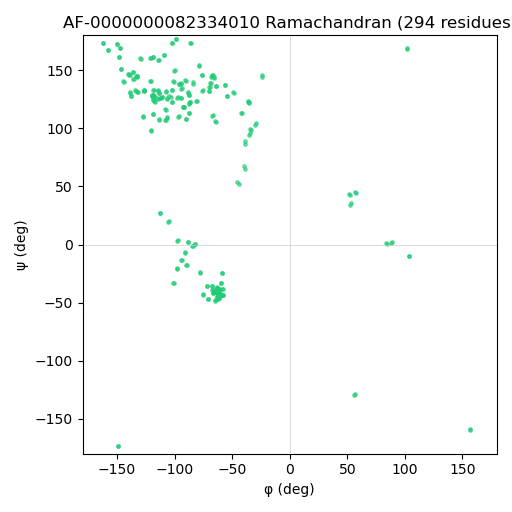12.764 1 90.63 107 GLU B N 1
ATOM 1993 C CA . GLU B 1 107 ? 15.475 -0.83 -12.84 1 90.63 107 GLU B CA 1
ATOM 1994 C C . GLU B 1 107 ? 15.843 -0.268 -11.47 1 90.63 107 GLU B C 1
ATOM 1996 O O . GLU B 1 107 ? 17.013 -0.279 -11.082 1 90.63 107 GLU B O 1
ATOM 2001 N N . SER B 1 108 ? 14.842 0.085 -10.729 1 90.55 108 SER B N 1
ATOM 2002 C CA . SER B 1 108 ? 15.103 0.824 -9.498 1 90.55 108 SER B CA 1
ATOM 2003 C C . SER B 1 108 ? 15.021 -0.088 -8.278 1 90.55 108 SER B C 1
ATOM 2005 O O . SER B 1 108 ? 15.745 0.108 -7.3 1 90.55 108 SER B O 1
ATOM 2007 N N . HIS B 1 109 ? 14.169 -1.076 -8.297 1 95.66 109 HIS B N 1
ATOM 2008 C CA . HIS B 1 109 ? 13.936 -1.886 -7.107 1 95.66 109 HIS B CA 1
ATOM 2009 C C . HIS B 1 109 ? 13.363 -3.251 -7.472 1 95.66 109 HIS B C 1
ATOM 2011 O O . HIS B 1 109 ? 13.077 -3.516 -8.642 1 95.66 109 HIS B O 1
ATOM 2017 N N . LEU B 1 110 ? 13.392 -4.109 -6.45 1 97.84 110 LEU B N 1
ATOM 2018 C CA . LEU B 1 110 ? 12.779 -5.426 -6.589 1 97.84 110 LEU B CA 1
ATOM 2019 C C . LEU B 1 110 ? 11.306 -5.385 -6.197 1 97.84 110 LEU B C 1
ATOM 2021 O O . LEU B 1 110 ? 10.946 -4.78 -5.185 1 97.84 110 LEU B O 1
ATOM 2025 N N . LEU B 1 111 ? 10.462 -5.932 -7.049 1 97.81 111 LEU B N 1
ATOM 2026 C CA . LEU B 1 111 ? 9.039 -6.073 -6.758 1 97.81 111 LEU B CA 1
ATOM 2027 C C . LEU B 1 111 ? 8.708 -7.505 -6.35 1 97.81 111 LEU B C 1
ATOM 2029 O O . LEU B 1 111 ? 9.148 -8.457 -6.998 1 97.81 111 LEU B O 1
ATOM 2033 N N . ALA B 1 112 ? 7.968 -7.656 -5.298 1 98.47 112 ALA B N 1
ATOM 2034 C CA . ALA B 1 112 ? 7.502 -8.968 -4.857 1 98.47 112 ALA B CA 1
ATOM 2035 C C . ALA B 1 112 ? 5.978 -9.041 -4.866 1 98.47 112 ALA B C 1
ATOM 2037 O O . ALA B 1 112 ? 5.307 -8.21 -4.248 1 98.47 112 ALA B O 1
ATOM 2038 N N . LEU B 1 113 ? 5.426 -9.996 -5.546 1 98.51 113 LEU B N 1
ATOM 2039 C CA . LEU B 1 113 ? 3.99 -10.248 -5.608 1 98.51 113 LEU B CA 1
ATOM 2040 C C . LEU B 1 113 ? 3.635 -11.548 -4.894 1 98.51 113 LEU B C 1
ATOM 2042 O O . LEU B 1 113 ? 4.237 -12.591 -5.159 1 98.51 113 LEU B O 1
ATOM 2046 N N . THR B 1 114 ? 2.739 -11.489 -4.008 1 97.83 114 THR B N 1
ATOM 2047 C CA . THR B 1 114 ? 2.256 -12.666 -3.294 1 97.83 114 THR B CA 1
ATOM 2048 C C . THR B 1 114 ? 0.769 -12.884 -3.555 1 97.83 114 THR B C 1
ATOM 2050 O O . THR B 1 114 ? -0.063 -12.065 -3.16 1 97.83 114 THR B O 1
ATOM 2053 N N . PHE B 1 115 ? 0.483 -13.906 -4.22 1 97.81 115 PHE B N 1
ATOM 2054 C CA . PHE B 1 115 ? -0.886 -14.332 -4.485 1 97.81 115 PHE B CA 1
ATOM 2055 C C . PHE B 1 115 ? -1.281 -15.484 -3.568 1 97.81 115 PHE B C 1
ATOM 2057 O O . PHE B 1 115 ? -0.647 -16.541 -3.581 1 97.81 115 PHE B O 1
ATOM 2064 N N . SER B 1 116 ? -2.36 -15.301 -2.804 1 96.98 116 SER B N 1
ATOM 2065 C CA . SER B 1 116 ? -2.702 -16.283 -1.78 1 96.98 116 SER B CA 1
ATOM 2066 C C . SER B 1 116 ? -4.181 -16.649 -1.838 1 96.98 116 SER B C 1
ATOM 2068 O O . SER B 1 116 ? -5.031 -15.786 -2.07 1 96.98 116 SER B O 1
ATOM 2070 N N . CYS B 1 117 ? -4.444 -17.847 -1.568 1 95.23 117 CYS B N 1
ATOM 2071 C CA . CYS B 1 117 ? -5.802 -18.372 -1.479 1 95.23 117 CYS B CA 1
ATOM 2072 C C . CYS B 1 117 ? -5.962 -19.265 -0.255 1 95.23 117 CYS B C 1
ATOM 2074 O O . CYS B 1 117 ? -5.083 -20.074 0.049 1 95.23 117 CYS B O 1
ATOM 2076 N N . SER B 1 118 ? -7.212 -19.062 0.287 1 89.28 118 SER B N 1
ATOM 2077 C CA . SER B 1 118 ? -7.551 -19.981 1.369 1 89.28 118 SER B CA 1
ATOM 2078 C C . SER B 1 118 ? -8.111 -21.291 0.826 1 89.28 118 SER B C 1
ATOM 2080 O O . SER B 1 118 ? -8.872 -21.293 -0.144 1 89.28 118 SER B O 1
ATOM 2082 N N . GLY B 1 119 ? -7.776 -22.488 1.328 1 83.05 119 GLY B N 1
ATOM 2083 C CA . GLY B 1 119 ? -8.268 -23.801 0.94 1 83.05 119 GLY B CA 1
ATOM 2084 C C . GLY B 1 119 ? -7.466 -24.43 -0.184 1 83.05 119 GLY B C 1
ATOM 2085 O O . GLY B 1 119 ? -7.801 -25.518 -0.658 1 83.05 119 GLY B O 1
ATOM 2086 N N . GLY B 1 120 ? -6.429 -23.789 -0.661 1 79.21 120 GLY B N 1
ATOM 2087 C CA . GLY B 1 120 ? -5.621 -24.313 -1.75 1 79.21 120 GLY B CA 1
ATOM 2088 C C . GLY B 1 120 ? -5.93 -23.668 -3.088 1 79.21 120 GLY B C 1
ATOM 2089 O O . GLY B 1 120 ? -6.909 -22.929 -3.215 1 79.21 120 GLY B O 1
ATOM 2090 N N . PHE B 1 121 ? -5.059 -23.943 -4.07 1 80.13 121 PHE B N 1
ATOM 2091 C CA . PHE B 1 121 ? -5.272 -23.425 -5.416 1 80.13 121 PHE B CA 1
ATOM 2092 C C . PHE B 1 121 ? -6.139 -24.377 -6.232 1 80.13 121 PHE B C 1
ATOM 2094 O O . PHE B 1 121 ? -5.836 -25.568 -6.333 1 80.13 121 PHE B O 1
ATOM 2101 N N . ASP B 1 122 ? -7.203 -23.857 -6.67 1 84.17 122 ASP B N 1
ATOM 2102 C CA . ASP B 1 122 ? -7.917 -24.578 -7.719 1 84.17 122 ASP B CA 1
ATOM 2103 C C . ASP B 1 122 ? -7.6 -23.999 -9.096 1 84.17 122 ASP B C 1
ATOM 2105 O O . ASP B 1 122 ? -6.783 -23.084 -9.218 1 84.17 122 ASP B O 1
ATOM 2109 N N . ALA B 1 123 ? -8.15 -24.646 -10.082 1 88.59 123 ALA B N 1
ATOM 2110 C CA . ALA B 1 123 ? -7.87 -24.271 -11.466 1 88.59 123 ALA B CA 1
ATOM 2111 C C . ALA B 1 123 ? -8.276 -22.824 -11.735 1 88.59 123 ALA B C 1
ATOM 2113 O O . ALA B 1 123 ? -7.603 -22.114 -12.486 1 88.59 123 ALA B O 1
ATOM 2114 N N . GLU B 1 124 ? -9.284 -22.449 -11.077 1 88.24 124 GLU B N 1
ATOM 2115 C CA . GLU B 1 124 ? -9.782 -21.095 -11.3 1 88.24 124 GLU B CA 1
ATOM 2116 C C . GLU B 1 124 ? -8.83 -20.054 -10.717 1 88.24 124 GLU B C 1
ATOM 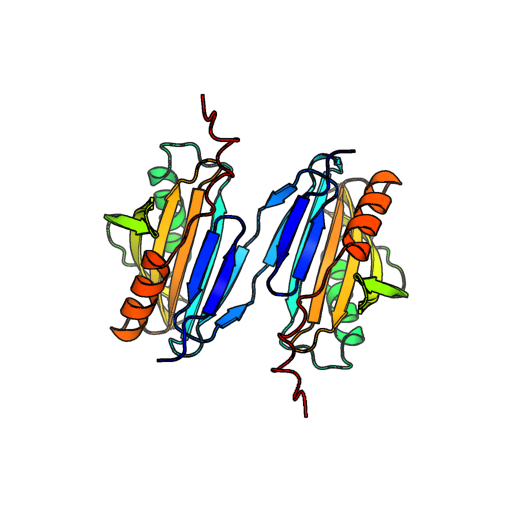2118 O O . GLU B 1 124 ? -8.498 -19.07 -11.381 1 88.24 124 GLU B O 1
ATOM 2123 N N . ALA B 1 125 ? -8.401 -20.248 -9.54 1 89.98 125 ALA B N 1
ATOM 2124 C CA . ALA B 1 125 ? -7.466 -19.33 -8.895 1 89.98 125 ALA B CA 1
ATOM 2125 C C . ALA B 1 125 ? -6.148 -19.261 -9.661 1 89.98 125 ALA B C 1
ATOM 2127 O O . ALA B 1 125 ? -5.562 -18.186 -9.806 1 89.98 125 ALA B O 1
ATOM 2128 N N . LEU B 1 126 ? -5.721 -20.423 -10.16 1 93.21 126 LEU B N 1
ATOM 2129 C CA . LEU B 1 126 ? -4.472 -20.456 -10.913 1 93.21 126 LEU B CA 1
ATOM 2130 C C . LEU B 1 126 ? -4.612 -19.702 -12.231 1 93.21 126 LEU B C 1
ATOM 2132 O O . LEU B 1 126 ? -3.67 -19.043 -12.678 1 93.21 126 LEU B O 1
ATOM 2136 N N . ALA B 1 127 ? -5.756 -19.799 -12.798 1 94.4 127 ALA B N 1
ATOM 2137 C CA . ALA B 1 127 ? -6.015 -19.056 -14.029 1 94.4 127 ALA B CA 1
ATOM 2138 C C . ALA B 1 127 ? -6.007 -17.552 -13.773 1 94.4 127 ALA B C 1
ATOM 2140 O O . ALA B 1 127 ? -5.495 -16.78 -14.588 1 94.4 127 ALA B O 1
ATOM 2141 N N . VAL B 1 128 ? -6.577 -17.185 -12.675 1 94.45 128 VAL B N 1
ATOM 2142 C CA . VAL B 1 128 ? -6.606 -15.777 -12.294 1 94.45 128 VAL B CA 1
ATOM 2143 C C . VAL B 1 128 ? -5.18 -15.262 -12.111 1 94.45 128 VAL B C 1
ATOM 2145 O O . VAL B 1 128 ? -4.828 -14.196 -12.62 1 94.45 128 VAL B O 1
ATOM 2148 N N . TRP B 1 129 ? -4.353 -16.042 -11.425 1 96.48 129 TRP B N 1
ATOM 2149 C CA . TRP B 1 129 ? -2.957 -15.669 -11.218 1 96.48 129 TRP B CA 1
ATOM 2150 C C . TRP B 1 129 ? -2.225 -15.542 -12.549 1 96.48 129 TRP B C 1
ATOM 2152 O O . TRP B 1 129 ? -1.491 -14.576 -12.772 1 96.48 129 TRP B O 1
ATOM 2162 N N . ASP B 1 130 ? -2.432 -16.465 -13.41 1 96.38 130 ASP B N 1
ATOM 2163 C CA . ASP B 1 130 ? -1.79 -16.445 -14.721 1 96.38 130 ASP B CA 1
ATOM 2164 C C . ASP B 1 130 ? -2.191 -15.201 -15.511 1 96.38 130 ASP B C 1
ATOM 2166 O O . ASP B 1 130 ? -1.346 -14.557 -16.135 1 96.38 130 ASP B O 1
ATOM 2170 N N . ASP B 1 131 ? -3.432 -14.898 -15.42 1 96.42 131 ASP B N 1
ATOM 2171 C CA . ASP B 1 131 ? -3.929 -13.716 -16.118 1 96.42 131 ASP B CA 1
ATOM 2172 C C . ASP B 1 131 ? -3.275 -12.446 -15.579 1 96.42 131 ASP B C 1
ATOM 2174 O O . ASP B 1 131 ? -2.854 -11.582 -16.351 1 96.42 131 ASP B O 1
ATOM 2178 N N . ILE B 1 132 ? -3.175 -12.314 -14.289 1 96.83 132 ILE B N 1
ATOM 2179 C CA . ILE B 1 132 ? -2.6 -11.13 -13.66 1 96.83 132 ILE B CA 1
ATOM 2180 C C . ILE B 1 132 ? -1.121 -11.018 -14.026 1 96.83 132 ILE B C 1
ATOM 2182 O O . ILE B 1 132 ? -0.657 -9.953 -14.44 1 96.83 132 ILE B O 1
ATOM 2186 N N . ARG B 1 133 ? -0.415 -12.094 -13.889 1 97.19 133 ARG B N 1
ATOM 2187 C CA . ARG B 1 133 ? 1.022 -12.118 -14.147 1 97.19 133 ARG B CA 1
ATOM 2188 C C . ARG B 1 133 ? 1.323 -11.77 -15.6 1 97.19 133 ARG B C 1
ATOM 2190 O O . ARG B 1 133 ? 2.209 -10.959 -15.879 1 97.19 133 ARG B O 1
ATOM 2197 N N . GLN B 1 134 ? 0.584 -12.314 -16.481 1 95.71 134 GLN B N 1
ATOM 2198 C CA . GLN B 1 134 ? 0.836 -12.131 -17.906 1 95.71 134 GLN B CA 1
ATOM 2199 C C . GLN B 1 134 ? 0.341 -10.767 -18.381 1 95.71 134 GLN B C 1
ATOM 2201 O O . GLN B 1 134 ? 0.852 -10.224 -19.363 1 95.71 134 GLN B O 1
ATOM 2206 N N . GLY B 1 135 ? -0.575 -10.252 -17.665 1 95.04 135 GLY B N 1
ATOM 2207 C CA . GLY B 1 135 ? -1.24 -9.045 -18.13 1 95.04 135 GLY B CA 1
ATOM 2208 C C . GLY B 1 135 ? -0.541 -7.772 -17.691 1 95.04 135 GLY B C 1
ATOM 2209 O O . GLY B 1 135 ? -0.965 -6.671 -18.048 1 95.04 135 GLY B O 1
ATOM 2210 N N . PHE B 1 136 ? 0.539 -7.873 -17.026 1 96.72 136 PHE B N 1
ATOM 2211 C CA . PHE B 1 136 ? 1.218 -6.688 -16.517 1 96.72 136 PHE B CA 1
ATOM 2212 C C . PHE B 1 136 ? 1.841 -5.889 -17.655 1 96.72 136 PHE B C 1
ATOM 2214 O O . PHE B 1 136 ? 2.513 -6.453 -18.521 1 96.72 136 PHE B O 1
ATOM 2221 N N . ILE B 1 137 ? 1.593 -4.549 -17.633 1 96.35 137 ILE B N 1
ATOM 2222 C CA . ILE B 1 137 ? 2.184 -3.611 -18.582 1 96.35 137 ILE B CA 1
ATOM 2223 C C . ILE B 1 137 ? 3.131 -2.664 -17.849 1 96.35 137 ILE B C 1
ATOM 2225 O O . ILE B 1 137 ? 2.687 -1.762 -17.135 1 96.35 137 ILE B O 1
ATOM 2229 N N . PRO B 1 138 ? 4.403 -2.821 -18.027 1 95.61 138 PRO B N 1
ATOM 2230 C CA . PRO B 1 138 ? 5.349 -1.971 -17.302 1 95.61 138 PRO B CA 1
ATOM 2231 C C . PRO B 1 138 ? 5.305 -0.515 -17.76 1 95.61 138 PRO B C 1
ATOM 2233 O O . PRO B 1 138 ? 4.993 -0.238 -18.921 1 95.61 138 PRO B O 1
ATOM 2236 N N . THR B 1 139 ? 5.506 0.345 -16.714 1 88.05 139 THR B N 1
ATOM 2237 C CA . THR B 1 139 ? 5.656 1.752 -17.068 1 88.05 139 THR B CA 1
ATOM 2238 C C . THR B 1 139 ? 6.909 1.967 -17.913 1 88.05 139 THR B C 1
ATOM 2240 O O . THR B 1 139 ? 7.98 1.45 -17.586 1 88.05 139 THR B O 1
ATOM 2243 N N . THR B 1 140 ? 6.792 2.185 -19.167 1 69.01 140 THR B N 1
ATOM 2244 C CA . THR B 1 140 ? 7.945 2.471 -20.013 1 69.01 140 THR B CA 1
ATOM 2245 C C . THR B 1 140 ? 8.564 3.818 -19.647 1 69.01 140 THR B C 1
ATOM 2247 O O . THR B 1 140 ? 7.851 4.756 -19.286 1 69.01 140 THR B O 1
ATOM 2250 N N . ALA B 1 141 ? 9.877 3.846 -19.028 1 54.32 141 ALA B N 1
ATOM 2251 C CA . ALA B 1 141 ? 10.518 5.146 -18.849 1 54.32 141 ALA B CA 1
ATOM 2252 C C . ALA B 1 141 ? 10.216 6.073 -20.023 1 54.32 141 ALA B C 1
ATOM 2254 O O . ALA B 1 141 ? 10.182 5.634 -21.175 1 54.32 141 ALA B O 1
ATOM 2255 N N . PRO B 1 142 ? 9.658 7.258 -19.797 1 45.52 142 PRO B N 1
ATOM 2256 C CA . PRO B 1 142 ? 9.535 8.135 -20.964 1 45.52 142 PRO B CA 1
ATOM 2257 C C . PRO B 1 142 ? 10.749 8.062 -21.888 1 45.52 142 PRO B C 1
ATOM 2259 O O . PRO B 1 142 ? 11.889 8.115 -21.42 1 45.52 142 PRO B O 1
ATOM 2262 N N . GLY B 1 143 ? 10.817 7.178 -22.801 1 38.55 143 GLY B N 1
ATOM 2263 C CA . GLY B 1 143 ? 11.898 7.324 -23.763 1 38.55 143 GLY B CA 1
ATOM 2264 C C . GLY B 1 143 ? 12.31 8.767 -23.983 1 38.55 143 GLY B C 1
ATOM 2265 O O . GLY B 1 143 ? 11.471 9.669 -23.954 1 38.55 143 GLY B O 1
ATOM 2266 N N . GLY B 1 144 ? 13.528 9.318 -23.422 1 35.74 144 GLY B N 1
ATOM 2267 C CA . GLY B 1 144 ? 14.025 10.585 -23.934 1 35.74 144 GLY B CA 1
ATOM 2268 C C . GLY B 1 144 ? 13.55 10.886 -25.343 1 35.74 144 GLY B C 1
ATOM 2269 O O . GLY B 1 144 ? 13.034 10.003 -26.032 1 35.74 144 GLY B O 1
ATOM 2270 N N . PRO B 1 145 ? 13.306 12.193 -25.691 1 35.84 145 PRO B N 1
ATOM 2271 C CA . PRO B 1 145 ? 13.079 12.549 -27.094 1 35.84 145 PRO B CA 1
ATOM 2272 C C . PRO B 1 145 ? 13.914 11.709 -28.058 1 35.84 145 PRO B C 1
ATOM 2274 O O . PRO B 1 145 ? 15.089 11.443 -27.792 1 35.84 145 PRO B O 1
ATOM 2277 N N . GLY B 1 146 ? 13.441 10.662 -28.577 1 32.06 146 GLY B N 1
ATOM 2278 C CA . GLY B 1 146 ? 14.088 10.078 -29.741 1 32.06 146 GLY B CA 1
ATOM 2279 C C . GLY B 1 146 ? 14.708 11.114 -30.66 1 32.06 146 GLY B C 1
ATOM 2280 O O . GLY B 1 146 ? 14.09 12.139 -30.955 1 32.06 146 GLY B O 1
ATOM 2281 N N . ASP B 1 147 ? 16.1 11.383 -30.575 1 33.69 147 ASP B N 1
ATOM 2282 C CA . ASP B 1 147 ? 16.901 12.075 -31.58 1 33.69 147 ASP B CA 1
ATOM 2283 C C . ASP B 1 147 ? 16.478 11.674 -32.991 1 33.69 147 ASP B C 1
ATOM 2285 O O . ASP B 1 147 ? 16.677 10.528 -33.402 1 33.69 147 ASP B O 1
ATOM 2289 N N . GLY B 1 148 ? 15.327 11.948 -33.456 1 30.47 148 GLY B N 1
ATOM 2290 C CA . GLY B 1 148 ? 15.265 12.069 -34.904 1 30.47 148 GLY B CA 1
ATOM 2291 C C . GLY B 1 148 ? 16.414 12.87 -35.486 1 30.47 148 GLY B C 1
ATOM 2292 O O . GLY B 1 148 ? 16.426 14.1 -35.4 1 30.47 148 GLY B O 1
ATOM 2293 N N . GLY B 1 149 ? 17.75 12.545 -35.171 1 21.74 149 GLY B N 1
ATOM 2294 C CA . GLY B 1 149 ? 18.694 12.796 -36.249 1 21.74 149 GLY B CA 1
ATOM 2295 C C . GLY B 1 149 ? 18.515 11.86 -37.429 1 21.74 149 GLY B C 1
ATOM 2296 O O . GLY B 1 149 ? 17.908 10.795 -37.297 1 21.74 149 GLY B O 1
#